Protein AF-A0A2V6F6Y4-F1 (afdb_monomer)

Solvent-accessible surface area (backbone atoms only — not comparable to full-atom values): 10602 Å² total; per-residue (Å²): 116,71,68,61,56,53,52,52,53,54,48,62,64,44,51,66,55,51,52,52,53,53,52,51,54,32,34,54,49,37,54,52,24,46,35,52,47,29,46,26,52,49,56,48,11,69,77,50,81,36,26,58,80,59,56,100,41,34,50,46,78,52,47,29,61,32,94,46,90,88,53,88,58,66,50,56,60,83,42,90,50,12,22,56,65,54,70,41,21,73,67,46,75,30,82,73,28,47,61,51,36,29,43,74,79,56,80,46,41,75,64,55,56,89,81,71,45,85,71,66,59,76,70,27,43,50,45,15,54,40,68,42,45,82,58,28,28,30,48,60,94,86,48,94,89,42,90,53,99,48,59,28,38,56,89,70,48,92,52,46,75,77,34,67,39,37,35,53,52,27,56,96,61,91,76,82,52,82,73,66,52,70,24,20,41,73,45,89

pLDDT: mean 80.07, std 14.6, range [37.0, 95.0]

Mean predicted aligned error: 8.84 Å

Structure (mmCIF, N/CA/C/O backbone):
data_AF-A0A2V6F6Y4-F1
#
_entry.id   AF-A0A2V6F6Y4-F1
#
loop_
_atom_site.group_PDB
_atom_site.id
_atom_site.type_symbol
_atom_site.label_atom_id
_atom_site.label_alt_id
_atom_site.label_comp_id
_atom_site.label_asym_id
_atom_site.label_entity_id
_atom_site.label_seq_id
_atom_site.pdbx_PDB_ins_code
_atom_site.Cartn_x
_atom_site.Cartn_y
_atom_site.Cartn_z
_atom_site.occupancy
_atom_site.B_iso_or_equiv
_atom_site.auth_seq_id
_atom_site.auth_comp_id
_atom_site.auth_asym_id
_atom_site.auth_atom_id
_atom_site.pdbx_PDB_model_num
ATOM 1 N N . MET A 1 1 ? -36.062 12.207 35.278 1.00 75.94 1 MET A N 1
ATOM 2 C CA . MET A 1 1 ? -34.637 12.296 35.673 1.00 75.94 1 MET A CA 1
ATOM 3 C C . MET A 1 1 ? -33.969 10.928 35.843 1.00 75.94 1 MET A C 1
ATOM 5 O O . MET A 1 1 ? -32.877 10.760 35.327 1.00 75.94 1 MET A O 1
ATOM 9 N N . VAL A 1 2 ? -34.616 9.924 36.457 1.00 90.31 2 VAL A N 1
ATOM 10 C CA . VAL A 1 2 ? -34.011 8.591 36.718 1.00 90.31 2 VAL A CA 1
ATOM 11 C C . VAL A 1 2 ? -33.563 7.835 35.454 1.00 90.31 2 VAL A C 1
ATOM 13 O O . VAL A 1 2 ? -32.482 7.259 35.432 1.00 90.31 2 VAL A O 1
ATOM 16 N N . VAL A 1 3 ? -34.346 7.877 34.374 1.00 93.38 3 VAL A N 1
ATOM 17 C CA . VAL A 1 3 ? -34.045 7.121 33.140 1.00 93.38 3 VAL A CA 1
ATOM 18 C C . VAL A 1 3 ? -32.735 7.570 32.480 1.00 93.38 3 VAL A C 1
ATOM 20 O O . VAL A 1 3 ? -31.940 6.740 32.051 1.00 93.38 3 VAL A O 1
ATOM 23 N N . ILE A 1 4 ? -32.472 8.878 32.453 1.00 93.12 4 ILE A N 1
ATOM 24 C CA . ILE A 1 4 ? -31.256 9.440 31.847 1.00 93.12 4 ILE A CA 1
ATOM 25 C C . ILE A 1 4 ? -30.013 8.987 32.629 1.00 93.12 4 ILE A C 1
ATOM 27 O O . ILE A 1 4 ? -28.997 8.655 32.022 1.00 93.12 4 ILE A O 1
ATOM 31 N N . ALA A 1 5 ? -30.111 8.895 33.960 1.00 92.19 5 ALA A N 1
ATOM 32 C CA . ALA A 1 5 ? -29.018 8.421 34.808 1.00 92.19 5 ALA A CA 1
ATOM 33 C C . ALA A 1 5 ? -28.657 6.953 34.525 1.00 92.19 5 ALA A C 1
ATOM 35 O O . ALA A 1 5 ? -27.480 6.615 34.436 1.00 92.19 5 ALA A O 1
ATOM 36 N N . ILE A 1 6 ? -29.654 6.088 34.315 1.00 94.12 6 ILE A N 1
ATOM 37 C CA . ILE A 1 6 ? -29.417 4.670 34.006 1.00 94.12 6 ILE A CA 1
ATOM 38 C C . ILE A 1 6 ? -28.786 4.513 32.615 1.00 94.12 6 ILE A C 1
ATOM 40 O O . ILE A 1 6 ? -27.822 3.763 32.466 1.00 94.12 6 ILE A O 1
ATOM 44 N N . ILE A 1 7 ? -29.265 5.258 31.609 1.00 92.81 7 ILE A N 1
ATOM 45 C CA . ILE A 1 7 ? -28.680 5.240 30.255 1.00 92.81 7 ILE A CA 1
ATOM 46 C C . ILE A 1 7 ? -27.213 5.689 30.292 1.00 92.81 7 ILE A C 1
ATOM 48 O O . ILE A 1 7 ? -26.373 5.054 29.659 1.00 92.81 7 ILE A O 1
ATOM 52 N N . ALA A 1 8 ? -26.883 6.732 31.061 1.00 90.94 8 ALA A N 1
ATOM 53 C CA . ALA A 1 8 ? -25.511 7.217 31.202 1.00 90.94 8 ALA A CA 1
ATOM 54 C C . ALA A 1 8 ? -24.566 6.173 31.827 1.00 90.94 8 ALA A C 1
ATOM 56 O O . ALA A 1 8 ? -23.441 6.016 31.355 1.00 90.94 8 ALA A O 1
ATOM 57 N N . ILE A 1 9 ? -25.020 5.422 32.837 1.00 90.81 9 ILE A N 1
ATOM 58 C CA . ILE A 1 9 ? -24.224 4.351 33.464 1.00 90.81 9 ILE A CA 1
ATOM 59 C C . ILE A 1 9 ? -23.975 3.212 32.469 1.00 90.81 9 ILE A C 1
ATOM 61 O O . ILE A 1 9 ? -22.837 2.775 32.300 1.00 90.81 9 ILE A O 1
ATOM 65 N N . LEU A 1 10 ? -25.020 2.760 31.770 1.00 91.06 10 LEU A N 1
ATOM 66 C CA . LEU A 1 10 ? -24.903 1.688 30.778 1.00 91.06 10 LEU A CA 1
ATOM 67 C C . LEU A 1 10 ? -24.004 2.101 29.604 1.00 91.06 10 LEU A C 1
ATOM 69 O O . LEU A 1 10 ? -23.130 1.337 29.198 1.00 91.06 10 LEU A O 1
ATOM 73 N N . ALA A 1 11 ? -24.162 3.327 29.099 1.00 88.12 11 ALA A N 1
ATOM 74 C CA . ALA A 1 11 ? -23.302 3.874 28.056 1.00 88.12 11 ALA A CA 1
ATOM 75 C C . ALA A 1 11 ? -21.841 3.984 28.525 1.00 88.12 11 ALA A C 1
ATOM 77 O O . ALA A 1 11 ? -20.937 3.602 27.785 1.00 88.12 11 ALA A O 1
ATOM 78 N N . GLY A 1 12 ? -21.602 4.429 29.763 1.00 87.69 12 GLY A N 1
ATOM 79 C CA . GLY A 1 12 ? -20.261 4.535 30.343 1.00 87.69 12 GLY A CA 1
ATOM 80 C C . GLY A 1 12 ? -19.505 3.203 30.403 1.00 87.69 12 GLY A C 1
ATOM 81 O O . GLY A 1 12 ? -18.294 3.186 30.205 1.00 87.69 12 GLY A O 1
ATOM 82 N N . LEU A 1 13 ? -20.210 2.084 30.600 1.00 87.69 13 LEU A N 1
ATOM 83 C CA . LEU A 1 13 ? -19.618 0.740 30.583 1.00 87.69 13 LEU A CA 1
ATOM 84 C C . LEU A 1 13 ? -19.405 0.196 29.158 1.00 87.69 13 LEU A C 1
ATOM 86 O O . LEU A 1 13 ? -18.469 -0.567 28.922 1.00 87.69 13 LEU A O 1
ATOM 90 N N . LEU A 1 14 ? -20.239 0.602 28.196 1.00 85.88 14 LEU A N 1
ATOM 91 C CA . LEU A 1 14 ? -20.178 0.133 26.807 1.00 85.88 14 LEU A CA 1
ATOM 92 C C . LEU A 1 14 ? -19.127 0.863 25.960 1.00 85.88 14 LEU A C 1
ATOM 94 O O . LEU A 1 14 ? -18.493 0.241 25.110 1.00 85.88 14 LEU A O 1
ATOM 98 N N . LEU A 1 15 ? -18.914 2.162 26.186 1.00 88.50 15 LEU A N 1
ATOM 99 C CA . LEU A 1 15 ? -17.951 2.977 25.435 1.00 88.50 15 LEU A CA 1
ATOM 100 C C . LEU A 1 15 ? -16.512 2.417 25.430 1.00 88.50 15 LEU A C 1
ATOM 102 O O . LEU A 1 15 ? -15.947 2.307 24.339 1.00 88.50 15 LEU A O 1
ATOM 106 N N . PRO A 1 16 ? -15.905 2.021 26.570 1.00 86.12 16 PRO A N 1
ATOM 107 C CA . PRO A 1 16 ? -14.551 1.465 26.563 1.00 86.12 16 PRO A CA 1
ATOM 108 C C . PRO A 1 16 ? -14.476 0.098 25.868 1.00 86.12 16 PRO A C 1
ATOM 110 O O . PRO A 1 16 ? -13.484 -0.195 25.202 1.00 86.12 16 PRO A O 1
ATOM 113 N N . ALA A 1 17 ? -15.522 -0.729 25.972 1.00 89.75 17 ALA A N 1
ATOM 114 C CA . ALA A 1 17 ? -15.583 -2.011 25.272 1.00 89.75 17 ALA A CA 1
ATOM 115 C C . ALA A 1 17 ? -15.708 -1.819 23.750 1.00 89.75 17 ALA A C 1
ATOM 117 O O . ALA A 1 17 ? -15.013 -2.479 22.978 1.00 89.75 17 ALA A O 1
ATOM 118 N N . LEU A 1 18 ? -16.539 -0.867 23.315 1.00 88.06 18 LEU A N 1
ATOM 119 C CA . LEU A 1 18 ? -16.730 -0.537 21.904 1.00 88.06 18 LEU A CA 1
ATOM 120 C C . LEU A 1 18 ? -15.475 0.088 21.278 1.00 88.06 18 LEU A C 1
ATOM 122 O O . LEU A 1 18 ? -15.161 -0.209 20.126 1.00 88.06 18 LEU A O 1
ATOM 126 N N . ALA A 1 19 ? -14.744 0.921 22.026 1.00 87.00 19 ALA A N 1
ATOM 127 C CA . ALA A 1 19 ? -13.473 1.486 21.577 1.00 87.00 19 ALA A CA 1
ATOM 128 C C . ALA A 1 19 ? -12.450 0.379 21.267 1.00 87.00 19 ALA A C 1
ATOM 130 O O . ALA A 1 19 ? -11.937 0.326 20.150 1.00 87.00 19 ALA A O 1
ATOM 131 N N . LYS A 1 20 ? -12.263 -0.569 22.197 1.00 86.12 20 LYS A N 1
ATOM 132 C CA . LYS A 1 20 ? -11.378 -1.730 22.002 1.00 86.12 20 LYS A CA 1
ATOM 133 C C . LYS A 1 20 ? -11.812 -2.609 20.828 1.00 86.12 20 LYS A C 1
ATOM 135 O O . LYS A 1 20 ? -10.987 -2.988 20.004 1.00 86.12 20 LYS A O 1
ATOM 140 N N . ALA A 1 21 ? -13.109 -2.900 20.711 1.00 89.06 21 ALA A N 1
ATOM 141 C CA . ALA A 1 21 ? -13.636 -3.693 19.600 1.00 89.06 21 ALA A CA 1
ATOM 142 C C . ALA A 1 21 ? -13.384 -3.018 18.238 1.00 89.06 21 ALA A C 1
ATOM 144 O O . ALA A 1 21 ? -13.056 -3.681 17.254 1.00 89.06 21 ALA A O 1
ATOM 145 N N . LYS A 1 22 ? -13.499 -1.686 18.176 1.00 86.56 22 LYS A N 1
ATOM 146 C CA . LYS A 1 22 ? -13.219 -0.907 16.966 1.00 86.56 22 LYS A CA 1
ATOM 147 C C . LYS A 1 22 ? -11.735 -0.926 16.594 1.00 86.56 22 LYS A C 1
ATOM 149 O O . LYS A 1 22 ? -11.427 -1.018 15.409 1.00 86.56 22 LYS A O 1
ATOM 154 N N . GLU A 1 23 ? -10.834 -0.836 17.567 1.00 85.94 23 GLU A N 1
ATOM 155 C CA . GLU A 1 23 ? -9.385 -0.948 17.342 1.00 85.94 23 GLU A CA 1
ATOM 156 C C . GLU A 1 23 ? -9.009 -2.335 16.815 1.00 85.94 23 GLU A C 1
ATOM 158 O O . GLU A 1 23 ? -8.365 -2.439 15.774 1.00 85.94 23 GLU A O 1
ATOM 163 N N . GLN A 1 24 ? -9.531 -3.398 17.430 1.00 85.31 24 GLN A N 1
ATOM 164 C CA . GLN A 1 24 ? -9.328 -4.766 16.944 1.00 85.31 24 GLN A CA 1
ATOM 165 C C . GLN A 1 24 ? -9.846 -4.958 15.513 1.00 85.31 24 GLN A C 1
ATOM 167 O O . GLN A 1 24 ? -9.163 -5.547 14.677 1.00 85.31 24 GLN A O 1
ATOM 172 N N . ALA A 1 25 ? -11.026 -4.418 15.190 1.00 87.75 25 ALA A N 1
ATOM 173 C CA . ALA A 1 25 ? -11.568 -4.485 13.834 1.00 87.75 25 ALA A CA 1
ATOM 174 C C . ALA A 1 25 ? -10.675 -3.770 12.803 1.00 87.75 25 ALA A C 1
ATOM 176 O O . ALA A 1 25 ? -10.535 -4.245 11.674 1.00 87.75 25 ALA A O 1
ATOM 177 N N . ARG A 1 26 ? -10.049 -2.646 13.179 1.00 88.50 26 ARG A N 1
ATOM 178 C CA . ARG A 1 26 ? -9.087 -1.933 12.323 1.00 88.50 26 ARG A CA 1
ATOM 179 C C . ARG A 1 26 ? -7.819 -2.748 12.094 1.00 88.50 26 ARG A C 1
ATOM 181 O O . ARG A 1 26 ? -7.414 -2.866 10.941 1.00 88.50 26 ARG A O 1
ATOM 188 N N . ALA A 1 27 ? -7.259 -3.348 13.144 1.00 84.44 27 ALA A N 1
ATOM 189 C CA . ALA A 1 27 ? -6.077 -4.204 13.047 1.00 84.44 27 ALA A CA 1
ATOM 190 C C . ALA A 1 27 ? -6.330 -5.412 12.127 1.00 84.44 27 ALA A C 1
ATOM 192 O O . ALA A 1 27 ? -5.583 -5.645 11.179 1.00 84.44 27 ALA A O 1
ATOM 193 N N . ILE A 1 28 ? -7.458 -6.110 12.317 1.00 88.38 28 ILE A N 1
ATOM 194 C CA . ILE A 1 28 ? -7.871 -7.232 11.456 1.00 88.38 28 ILE A CA 1
ATOM 195 C C . ILE A 1 28 ? -8.003 -6.783 9.996 1.00 88.38 28 ILE A C 1
ATOM 197 O O . ILE A 1 28 ? -7.576 -7.489 9.081 1.00 88.38 28 ILE A O 1
ATOM 201 N N . LYS A 1 29 ? -8.588 -5.604 9.759 1.00 90.25 29 LYS A N 1
ATOM 202 C CA . LYS A 1 29 ? -8.746 -5.066 8.406 1.00 90.25 29 LYS A CA 1
ATOM 203 C C . LYS A 1 29 ? -7.403 -4.677 7.778 1.00 90.25 29 LYS A C 1
ATOM 205 O O . LYS A 1 29 ? -7.230 -4.941 6.592 1.00 90.25 29 LYS A O 1
ATOM 210 N N . SER A 1 30 ? -6.472 -4.103 8.542 1.00 88.25 30 SER A N 1
ATOM 211 C CA . SER A 1 30 ? -5.117 -3.802 8.060 1.00 88.25 30 SER A CA 1
ATOM 212 C C . SER A 1 30 ? -4.372 -5.084 7.676 1.00 88.25 30 SER A C 1
ATOM 214 O O . SER A 1 30 ? -3.881 -5.196 6.557 1.00 88.25 30 SER A O 1
ATOM 216 N N . LEU A 1 31 ? -4.415 -6.117 8.524 1.00 87.69 31 LEU A N 1
ATOM 217 C CA . LEU A 1 31 ? -3.831 -7.425 8.211 1.00 87.69 31 LEU A CA 1
ATOM 218 C C . LEU A 1 31 ? -4.447 -8.047 6.946 1.00 87.69 31 LEU A C 1
ATOM 220 O O . LEU A 1 31 ? -3.737 -8.570 6.090 1.00 87.69 31 LEU A O 1
ATOM 224 N N . ALA A 1 32 ? -5.772 -7.976 6.795 1.00 91.06 32 ALA A N 1
ATOM 225 C CA . ALA A 1 32 ? -6.446 -8.467 5.595 1.00 91.06 32 ALA A CA 1
ATOM 226 C C . ALA A 1 32 ? -6.025 -7.694 4.333 1.00 91.06 32 ALA A C 1
ATOM 228 O O . ALA A 1 32 ? -5.862 -8.299 3.275 1.00 91.06 32 ALA A O 1
ATOM 229 N N . ASN A 1 33 ? -5.834 -6.377 4.443 1.00 92.00 33 ASN A N 1
ATOM 230 C CA . ASN A 1 33 ? -5.323 -5.556 3.353 1.00 92.00 33 ASN A CA 1
ATOM 231 C C . ASN A 1 33 ? -3.895 -5.974 2.975 1.00 92.00 33 ASN A C 1
ATOM 233 O O . ASN A 1 33 ? -3.635 -6.229 1.804 1.00 92.00 33 ASN A O 1
ATOM 237 N N . LEU A 1 34 ? -3.000 -6.132 3.952 1.00 90.00 34 LEU A N 1
ATOM 238 C CA . LEU A 1 34 ? -1.627 -6.575 3.709 1.00 90.00 34 LEU A CA 1
ATOM 239 C C . LEU A 1 34 ? -1.560 -7.947 3.023 1.00 90.00 34 LEU A C 1
ATOM 241 O O . LEU A 1 34 ? -0.787 -8.124 2.086 1.00 90.00 34 LEU A O 1
ATOM 245 N N . LYS A 1 35 ? -2.427 -8.889 3.410 1.00 90.69 35 LYS A N 1
ATOM 246 C CA . LYS A 1 35 ? -2.552 -10.193 2.736 1.00 90.69 35 LYS A CA 1
ATOM 247 C C . LYS A 1 35 ? -2.990 -10.064 1.279 1.00 90.69 35 LYS A C 1
ATOM 249 O O . LYS A 1 35 ? -2.451 -10.744 0.410 1.00 90.69 35 LYS A O 1
ATOM 254 N N . GLN A 1 36 ? -3.951 -9.182 0.996 1.00 92.56 36 GLN A N 1
ATOM 255 C CA . GLN A 1 36 ? -4.376 -8.897 -0.379 1.00 92.56 36 GLN A CA 1
ATOM 256 C C . GLN A 1 36 ? -3.249 -8.261 -1.197 1.00 92.56 36 GLN A C 1
ATOM 258 O O . GLN A 1 36 ? -3.081 -8.609 -2.363 1.00 92.56 36 GLN A O 1
ATOM 263 N N . LEU A 1 37 ? -2.456 -7.376 -0.587 1.00 93.25 37 LEU A N 1
ATOM 264 C CA . LEU A 1 37 ? -1.284 -6.795 -1.237 1.00 93.25 37 LEU A CA 1
ATOM 265 C C . LEU A 1 37 ? -0.215 -7.856 -1.519 1.00 93.25 37 LEU A C 1
ATOM 267 O O . LEU A 1 37 ? 0.250 -7.927 -2.648 1.00 93.25 37 LEU A O 1
ATOM 271 N N . GLY A 1 38 ? 0.128 -8.713 -0.553 1.00 90.38 38 GLY A N 1
ATOM 272 C CA . GLY A 1 38 ? 1.090 -9.807 -0.750 1.00 90.38 38 GLY A CA 1
ATOM 273 C C . GLY A 1 38 ? 0.692 -10.743 -1.897 1.00 90.38 38 GLY A C 1
ATOM 274 O O . GLY A 1 38 ? 1.512 -11.061 -2.762 1.00 90.38 38 GLY A O 1
ATOM 275 N N . LEU A 1 39 ? -0.598 -11.084 -1.983 1.00 93.25 39 LEU A N 1
ATOM 276 C CA . LEU A 1 39 ? -1.139 -11.845 -3.108 1.00 93.25 39 LEU A CA 1
ATOM 277 C C . LEU A 1 39 ? -0.990 -11.088 -4.437 1.00 93.25 39 LEU A C 1
ATOM 279 O O . LEU A 1 39 ? -0.509 -11.662 -5.408 1.00 93.25 39 LEU A O 1
ATOM 283 N N . ALA A 1 40 ? -1.353 -9.805 -4.483 1.00 94.19 40 ALA A N 1
ATOM 284 C CA . ALA A 1 40 ? -1.239 -8.995 -5.696 1.00 94.19 40 ALA A CA 1
ATOM 285 C C . ALA A 1 40 ? 0.214 -8.835 -6.171 1.00 94.19 40 ALA A C 1
ATOM 287 O O . ALA A 1 40 ? 0.470 -8.889 -7.372 1.00 94.19 40 ALA A O 1
ATOM 288 N N . LEU A 1 41 ? 1.165 -8.679 -5.244 1.00 92.00 41 LEU A N 1
ATOM 289 C CA . LEU A 1 41 ? 2.596 -8.651 -5.552 1.00 92.00 41 LEU A CA 1
ATOM 290 C C . LEU A 1 41 ? 3.067 -9.984 -6.148 1.00 92.00 41 LEU A C 1
ATOM 292 O O . LEU A 1 41 ? 3.806 -9.983 -7.127 1.00 92.00 41 LEU A O 1
ATOM 296 N N . THR A 1 42 ? 2.618 -11.106 -5.578 1.00 91.38 42 THR A N 1
ATOM 297 C CA . THR A 1 42 ? 2.953 -12.454 -6.064 1.00 91.38 42 THR A CA 1
ATOM 298 C C . THR A 1 42 ? 2.397 -12.687 -7.465 1.00 91.38 42 THR A C 1
ATOM 300 O O . THR A 1 42 ? 3.145 -13.057 -8.361 1.00 91.38 42 THR A O 1
ATOM 303 N N . MET A 1 43 ? 1.117 -12.373 -7.687 1.00 94.31 43 MET A N 1
ATOM 304 C CA . MET A 1 43 ? 0.485 -12.498 -9.004 1.00 94.31 43 MET A CA 1
ATOM 305 C C . MET A 1 43 ? 1.180 -11.628 -10.056 1.00 94.31 43 MET A C 1
ATOM 307 O O . MET A 1 43 ? 1.424 -12.081 -11.169 1.00 94.31 43 MET A O 1
ATOM 311 N N . TYR A 1 44 ? 1.535 -10.390 -9.698 1.00 94.06 44 TYR A N 1
ATOM 312 C CA . TYR A 1 44 ? 2.299 -9.515 -10.582 1.00 94.06 44 TYR A CA 1
ATOM 313 C C . TYR A 1 44 ? 3.653 -10.128 -10.941 1.00 94.06 44 TYR A C 1
ATOM 315 O O . TYR A 1 44 ? 4.049 -10.114 -12.104 1.00 94.06 44 TYR A O 1
ATOM 323 N N . ALA A 1 45 ? 4.380 -10.639 -9.948 1.00 91.50 45 ALA A N 1
ATOM 324 C CA . ALA A 1 45 ? 5.703 -11.196 -10.172 1.00 91.50 45 ALA A CA 1
ATOM 325 C C . ALA A 1 45 ? 5.654 -12.447 -11.053 1.00 91.50 45 ALA A C 1
ATOM 327 O O . ALA A 1 45 ? 6.472 -12.564 -11.966 1.00 91.50 45 ALA A O 1
ATOM 328 N N . ASP A 1 46 ? 4.671 -13.324 -10.844 1.00 93.38 46 ASP A N 1
ATOM 329 C CA . ASP A 1 46 ? 4.439 -14.497 -11.690 1.00 93.38 46 ASP A CA 1
ATOM 330 C C . ASP A 1 46 ? 4.260 -14.092 -13.166 1.00 93.38 46 ASP A C 1
ATOM 332 O O . ASP A 1 46 ? 4.881 -14.679 -14.056 1.00 93.38 46 ASP A O 1
ATOM 336 N N . ASP A 1 47 ? 3.507 -13.018 -13.425 1.00 94.88 47 ASP A N 1
ATOM 337 C CA . ASP A 1 47 ? 3.279 -12.482 -14.772 1.00 94.88 47 ASP A CA 1
ATOM 338 C C . ASP A 1 47 ? 4.491 -11.721 -15.347 1.00 94.88 47 ASP A C 1
ATOM 340 O O . ASP A 1 47 ? 4.560 -11.480 -16.556 1.00 94.88 47 ASP A O 1
ATOM 344 N N . GLN A 1 48 ? 5.449 -11.308 -14.512 1.00 91.88 48 GLN A N 1
ATOM 345 C CA . GLN A 1 48 ? 6.552 -10.408 -14.875 1.00 91.88 48 GLN A CA 1
ATOM 346 C C . GLN A 1 48 ? 7.936 -11.025 -14.655 1.00 91.88 48 GLN A C 1
ATOM 348 O O . GLN A 1 48 ? 8.892 -10.320 -14.355 1.00 91.88 48 GLN A O 1
ATOM 353 N N . ASN A 1 49 ? 8.090 -12.333 -14.878 1.00 89.62 49 ASN A N 1
ATOM 354 C CA . ASN A 1 49 ? 9.370 -13.051 -14.751 1.00 89.62 49 ASN A CA 1
ATOM 355 C C . ASN A 1 49 ? 9.995 -12.981 -13.344 1.00 89.62 49 ASN A C 1
ATOM 357 O O . ASN A 1 49 ? 11.221 -12.877 -13.210 1.00 89.62 49 ASN A O 1
ATOM 361 N N . ASP A 1 50 ? 9.157 -13.091 -12.315 1.00 89.06 50 ASP A N 1
ATOM 362 C CA . ASP A 1 50 ? 9.532 -13.140 -10.900 1.00 89.06 50 ASP A CA 1
ATOM 363 C C . ASP A 1 50 ? 10.155 -11.833 -10.371 1.00 89.06 50 ASP A C 1
ATOM 365 O O . ASP A 1 50 ? 10.944 -11.848 -9.428 1.00 89.06 50 ASP A O 1
ATOM 369 N N . VAL A 1 51 ? 9.829 -10.683 -10.978 1.00 87.75 51 VAL A N 1
ATOM 370 C CA . VAL A 1 51 ? 10.283 -9.362 -10.511 1.00 87.75 51 VAL A CA 1
ATOM 371 C C . VAL A 1 51 ? 9.122 -8.441 -10.155 1.00 87.75 51 VAL A C 1
ATOM 373 O O . VAL A 1 51 ? 8.055 -8.474 -10.765 1.00 87.75 51 VAL A O 1
ATOM 376 N N . LEU A 1 52 ? 9.353 -7.570 -9.175 1.00 89.31 52 LEU A N 1
ATOM 377 C CA . LEU A 1 52 ? 8.421 -6.505 -8.815 1.00 89.31 52 LEU A CA 1
ATOM 378 C C . LEU A 1 52 ? 8.471 -5.345 -9.814 1.00 89.31 52 LEU A C 1
ATOM 380 O O . LEU A 1 52 ? 9.459 -5.146 -10.534 1.00 89.31 52 LEU A O 1
ATOM 384 N N . TYR A 1 53 ? 7.403 -4.545 -9.828 1.00 89.56 53 TYR A N 1
ATOM 385 C CA . TYR A 1 53 ? 7.365 -3.322 -10.620 1.00 89.56 53 TYR A CA 1
ATOM 386 C C . TYR A 1 53 ? 8.457 -2.354 -10.157 1.00 89.56 53 TYR A C 1
ATOM 388 O O . TYR A 1 53 ? 8.572 -2.050 -8.970 1.00 89.56 53 TYR A O 1
ATOM 396 N N . HIS A 1 54 ? 9.239 -1.847 -11.106 1.00 85.75 54 HIS A N 1
ATOM 397 C CA . HIS A 1 54 ? 10.346 -0.935 -10.852 1.00 85.75 54 HIS A CA 1
ATOM 398 C C . HIS A 1 54 ? 10.515 0.037 -12.021 1.00 85.75 54 HIS A C 1
ATOM 400 O O . HIS A 1 54 ? 10.186 -0.266 -13.167 1.00 85.75 54 HIS A O 1
ATOM 406 N N . VAL A 1 55 ? 11.091 1.199 -11.729 1.00 81.06 55 VAL A N 1
ATOM 407 C CA . VAL A 1 55 ? 11.478 2.220 -12.703 1.00 81.06 55 VAL A CA 1
ATOM 408 C C . VAL A 1 55 ? 12.958 2.506 -12.490 1.00 81.06 55 VAL A C 1
ATOM 410 O O . VAL A 1 55 ? 13.375 2.870 -11.394 1.00 81.06 55 VAL A O 1
ATOM 413 N N . GLY A 1 56 ? 13.785 2.279 -13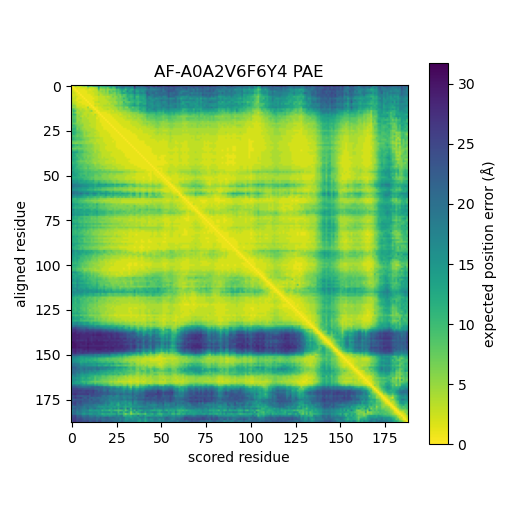.512 1.00 75.06 56 GLY A N 1
ATOM 414 C CA . GLY A 1 56 ? 15.234 2.503 -13.405 1.00 75.06 56 GLY A CA 1
ATOM 415 C C . GLY A 1 56 ? 15.941 1.640 -12.348 1.00 75.06 56 GLY A C 1
ATOM 416 O O . GLY A 1 56 ? 17.023 1.998 -11.900 1.00 75.06 56 GLY A O 1
ATOM 417 N N . GLY A 1 57 ? 15.337 0.514 -11.951 1.00 73.00 57 GLY A N 1
ATOM 418 C CA . GLY A 1 57 ? 15.884 -0.413 -10.955 1.00 73.00 57 GLY A CA 1
ATOM 419 C C . GLY A 1 57 ? 15.446 -0.156 -9.511 1.00 73.00 57 GLY A C 1
ATOM 420 O O . GLY A 1 57 ? 15.933 -0.857 -8.631 1.00 73.00 57 GLY A O 1
ATOM 421 N N . SER A 1 58 ? 14.536 0.791 -9.263 1.00 75.31 58 SER A N 1
ATOM 422 C CA . SER A 1 58 ? 13.962 1.081 -7.938 1.00 75.31 58 SER A CA 1
ATOM 423 C C . SER A 1 58 ? 12.437 1.119 -7.985 1.00 75.31 58 SER A C 1
ATOM 425 O O . SER A 1 58 ? 11.844 1.410 -9.026 1.00 75.31 58 SER A O 1
ATOM 427 N N . ILE A 1 59 ? 11.788 0.840 -6.860 1.00 80.75 59 ILE A N 1
ATOM 428 C CA . ILE A 1 59 ? 10.334 0.926 -6.734 1.00 80.75 59 ILE A CA 1
ATOM 429 C C . ILE A 1 59 ? 9.930 2.407 -6.533 1.00 80.75 59 ILE A C 1
ATOM 431 O O . ILE A 1 59 ? 10.488 3.077 -5.661 1.00 80.75 59 ILE A O 1
ATOM 435 N N . PRO A 1 60 ? 8.973 2.966 -7.307 1.00 80.12 60 PRO A N 1
ATOM 436 C CA . PRO A 1 60 ? 8.545 4.361 -7.146 1.00 80.12 60 PRO A CA 1
ATOM 437 C C . PRO A 1 60 ? 7.907 4.628 -5.779 1.00 80.12 60 PRO A C 1
ATOM 439 O O . PRO A 1 60 ? 6.976 3.929 -5.397 1.00 80.12 60 PRO A O 1
ATOM 442 N N . ASN A 1 61 ? 8.333 5.670 -5.060 1.00 76.44 61 ASN A N 1
ATOM 443 C CA . ASN A 1 61 ? 7.868 5.910 -3.688 1.00 76.44 61 ASN A CA 1
ATOM 444 C C . ASN A 1 61 ? 7.347 7.335 -3.434 1.00 76.44 61 ASN A C 1
ATOM 446 O O . ASN A 1 61 ? 7.508 7.834 -2.338 1.00 76.44 61 ASN A O 1
ATOM 450 N N . ASN A 1 62 ? 6.727 8.015 -4.404 1.00 80.19 62 ASN A N 1
ATOM 451 C CA . ASN A 1 62 ? 6.362 9.442 -4.266 1.00 80.19 62 ASN A CA 1
ATOM 452 C C . ASN A 1 62 ? 4.897 9.693 -3.839 1.00 80.19 62 ASN A C 1
ATOM 454 O O . ASN A 1 62 ? 4.386 10.810 -3.918 1.00 80.19 62 ASN A O 1
ATOM 458 N N . GLY A 1 63 ? 4.194 8.648 -3.392 1.00 85.69 63 GLY A N 1
ATOM 459 C CA . GLY A 1 63 ? 2.942 8.777 -2.637 1.00 85.69 63 GLY A CA 1
ATOM 460 C C . GLY A 1 63 ? 1.679 9.184 -3.410 1.00 85.69 63 GLY A C 1
ATOM 461 O O . GLY A 1 63 ? 0.594 9.077 -2.838 1.00 85.69 63 GLY A O 1
ATOM 462 N N . GLN A 1 64 ? 1.741 9.611 -4.678 1.00 90.81 64 GLN A N 1
ATOM 463 C CA . GLN A 1 64 ? 0.551 10.108 -5.385 1.00 90.81 64 GLN A CA 1
ATOM 464 C C . GLN A 1 64 ? -0.146 9.044 -6.230 1.00 90.81 64 GLN A C 1
ATOM 466 O O . GLN A 1 64 ? 0.460 8.399 -7.079 1.00 90.81 64 GLN A O 1
ATOM 471 N N . TRP A 1 65 ? -1.467 8.949 -6.081 1.00 91.62 65 TRP A N 1
ATOM 472 C CA . TRP A 1 65 ? -2.331 8.184 -6.991 1.00 91.62 65 TRP A CA 1
ATOM 473 C C . TRP A 1 65 ? -2.826 9.008 -8.178 1.00 91.62 65 TRP A C 1
ATOM 475 O O . TRP A 1 65 ? -3.155 8.457 -9.220 1.00 91.62 65 TRP A O 1
ATOM 485 N N . THR A 1 66 ? -2.934 10.321 -8.004 1.00 92.88 66 THR A N 1
ATOM 486 C CA . THR A 1 66 ? -3.473 11.295 -8.965 1.00 92.88 66 THR A CA 1
ATOM 487 C C . THR A 1 66 ? -2.627 12.562 -8.864 1.00 92.88 66 THR A C 1
ATOM 489 O O . THR A 1 66 ? -2.085 12.810 -7.794 1.00 92.88 66 THR A O 1
ATOM 492 N N . SER A 1 67 ? -2.543 13.403 -9.895 1.00 90.62 67 SER A N 1
ATOM 493 C CA . SER A 1 67 ? -1.629 14.565 -9.875 1.00 90.62 67 SER A CA 1
ATOM 494 C C . SER A 1 67 ? -1.953 15.621 -8.811 1.00 90.62 67 SER A C 1
ATOM 496 O O . SER A 1 67 ? -1.087 16.407 -8.440 1.00 90.62 67 SER A O 1
ATOM 498 N N . ASN A 1 68 ? -3.206 15.694 -8.352 1.00 90.00 68 ASN A N 1
ATOM 499 C CA . ASN A 1 68 ? -3.636 16.556 -7.251 1.00 90.00 68 ASN A CA 1
ATOM 500 C C . ASN A 1 68 ? -5.017 16.119 -6.704 1.00 90.00 68 ASN A C 1
ATOM 502 O O . ASN A 1 68 ? -5.717 15.342 -7.362 1.00 90.00 68 ASN A O 1
ATOM 506 N N . PRO A 1 69 ? -5.478 16.663 -5.557 1.00 89.38 69 PRO A N 1
ATOM 507 C CA . PRO A 1 69 ? -6.740 16.257 -4.924 1.00 89.38 69 PRO A CA 1
ATOM 508 C C . PRO A 1 69 ? -8.015 16.532 -5.733 1.00 89.38 69 PRO A C 1
ATOM 510 O O . PRO A 1 69 ? -9.079 16.043 -5.369 1.00 89.38 69 PRO A O 1
ATOM 513 N N . ARG A 1 70 ? -7.944 17.342 -6.797 1.00 90.25 70 ARG A N 1
ATOM 514 C CA . ARG A 1 70 ? -9.102 17.702 -7.634 1.00 90.25 70 ARG A CA 1
ATOM 515 C C . ARG A 1 70 ? -9.248 16.808 -8.865 1.00 90.25 70 ARG A C 1
ATOM 517 O O . ARG A 1 70 ? -10.233 16.931 -9.585 1.00 90.25 70 ARG A O 1
ATOM 524 N N . THR A 1 71 ? -8.280 15.931 -9.123 1.00 89.50 71 THR A N 1
ATOM 525 C CA . THR A 1 71 ? -8.277 15.052 -10.299 1.00 89.50 71 THR A CA 1
ATOM 526 C C . THR A 1 71 ? -8.715 13.640 -9.949 1.00 89.50 71 THR A C 1
ATOM 528 O O . THR A 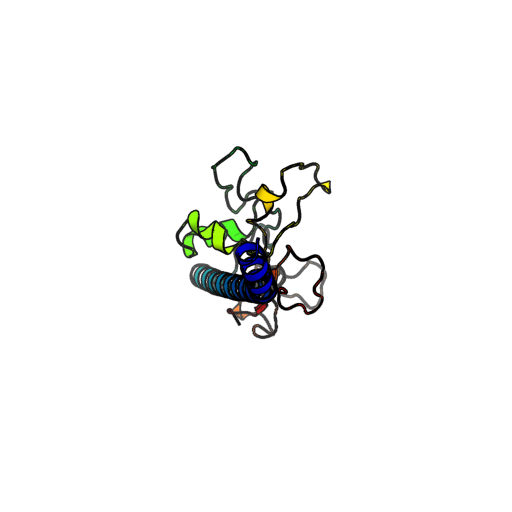1 71 ? -8.372 13.117 -8.894 1.00 89.50 71 THR A O 1
ATOM 531 N N . THR A 1 72 ? -9.445 13.005 -10.863 1.00 85.88 72 THR A N 1
ATOM 532 C CA . THR A 1 72 ? -9.830 11.587 -10.773 1.00 85.88 72 THR A CA 1
ATOM 533 C C . THR A 1 72 ? -8.953 10.681 -11.634 1.00 85.88 72 THR A C 1
ATOM 535 O O . THR A 1 72 ? -9.058 9.461 -11.539 1.00 85.88 72 THR A O 1
ATOM 538 N N . PHE A 1 73 ? -8.090 11.263 -12.471 1.00 88.69 73 PHE A N 1
ATOM 539 C CA . PHE A 1 73 ? -7.188 10.523 -13.342 1.00 88.69 73 PHE A CA 1
ATOM 540 C C . PHE A 1 73 ? -6.035 9.921 -12.538 1.00 88.69 73 PHE A C 1
ATOM 542 O O . PHE A 1 73 ? -5.256 10.652 -11.918 1.00 88.69 73 PHE A O 1
ATOM 549 N N . THR A 1 74 ? -5.936 8.593 -12.561 1.00 92.31 74 THR A N 1
ATOM 550 C CA . THR A 1 74 ? -4.827 7.862 -11.949 1.00 92.31 74 THR A CA 1
ATOM 551 C C . THR A 1 74 ? -3.546 8.108 -12.731 1.00 92.31 74 THR A C 1
ATOM 553 O O . THR A 1 74 ? -3.534 7.980 -13.953 1.00 92.31 74 THR A O 1
ATOM 556 N N . LEU A 1 75 ? -2.474 8.472 -12.028 1.00 93.12 75 LEU A N 1
ATOM 557 C CA . LEU A 1 75 ? -1.152 8.617 -12.633 1.00 93.12 75 LEU A CA 1
ATOM 558 C C . LEU A 1 75 ? -0.699 7.283 -13.238 1.00 93.12 75 LEU A C 1
ATOM 560 O O . LEU A 1 75 ? -1.040 6.232 -12.695 1.00 93.12 75 LEU A O 1
ATOM 564 N N . PRO A 1 76 ? 0.077 7.294 -14.330 1.00 92.38 76 PRO A N 1
ATOM 565 C CA . PRO A 1 76 ? 0.675 6.065 -14.817 1.00 92.38 76 PRO A CA 1
ATOM 566 C C . PRO A 1 76 ? 1.751 5.571 -13.821 1.00 92.38 76 PRO A C 1
ATOM 568 O O . PRO A 1 76 ? 2.348 6.392 -13.115 1.00 92.38 76 PRO A O 1
ATOM 571 N N . PRO A 1 77 ? 1.997 4.249 -13.723 1.00 91.06 77 PRO A N 1
ATOM 572 C CA . PRO A 1 77 ? 2.926 3.682 -12.738 1.00 91.06 77 PRO A CA 1
ATOM 573 C C . PRO A 1 77 ? 4.381 4.169 -12.857 1.00 91.06 77 PRO A C 1
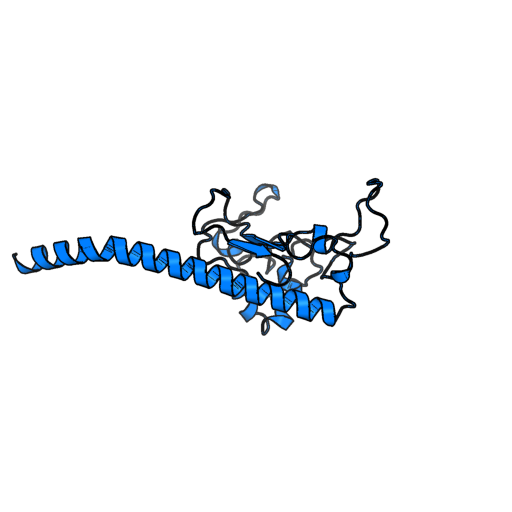ATOM 575 O O . PRO A 1 77 ? 5.142 4.089 -11.898 1.00 91.06 77 PRO A O 1
ATOM 578 N N . ASP A 1 78 ? 4.794 4.643 -14.031 1.00 89.69 78 ASP A N 1
ATOM 579 C CA . ASP A 1 78 ? 6.130 5.167 -14.337 1.00 89.69 78 ASP A CA 1
ATOM 580 C C . ASP A 1 78 ? 6.276 6.673 -14.060 1.00 89.69 78 ASP A C 1
ATOM 582 O O . ASP A 1 78 ? 7.363 7.235 -14.204 1.00 89.69 78 ASP A O 1
ATOM 586 N N . HIS A 1 79 ? 5.200 7.344 -13.641 1.00 90.38 79 HIS A N 1
ATOM 587 C CA . HIS A 1 79 ? 5.238 8.767 -13.341 1.00 90.38 79 HIS A CA 1
ATOM 588 C C . HIS A 1 79 ? 6.175 9.061 -12.163 1.00 90.38 79 HIS A C 1
ATOM 590 O O . HIS A 1 79 ? 6.137 8.386 -11.137 1.00 90.38 79 HIS A O 1
ATOM 596 N N . ALA A 1 80 ? 6.942 10.151 -12.253 1.00 84.94 80 ALA A N 1
ATOM 597 C CA . ALA A 1 80 ? 7.917 10.529 -11.226 1.00 84.94 80 ALA A CA 1
ATOM 598 C C . ALA A 1 80 ? 7.306 10.702 -9.825 1.00 84.94 80 ALA A C 1
ATOM 600 O O . ALA A 1 80 ? 7.985 10.483 -8.834 1.00 84.94 80 ALA A O 1
ATOM 601 N N . LEU A 1 81 ? 6.026 11.076 -9.741 1.00 87.00 81 LEU A N 1
ATOM 602 C CA . LEU A 1 81 ? 5.294 11.250 -8.479 1.00 87.00 81 LEU A CA 1
ATOM 603 C C . LEU A 1 81 ? 4.407 10.051 -8.093 1.00 87.00 81 LEU A C 1
ATOM 605 O O . LEU A 1 81 ? 3.709 10.112 -7.084 1.00 87.00 81 LEU A O 1
ATOM 609 N N . ALA A 1 82 ? 4.402 8.979 -8.888 1.00 89.69 82 ALA A N 1
ATOM 610 C CA . ALA A 1 82 ? 3.534 7.835 -8.646 1.00 89.69 82 ALA A CA 1
ATOM 611 C C . ALA A 1 82 ? 3.854 7.136 -7.320 1.00 89.69 82 ALA A C 1
ATOM 613 O O . ALA A 1 82 ? 5.006 6.992 -6.901 1.00 89.69 82 ALA A O 1
ATOM 614 N N . TYR A 1 83 ? 2.793 6.660 -6.685 1.00 91.38 83 TYR A N 1
ATOM 615 C CA . TYR A 1 83 ? 2.869 5.676 -5.623 1.00 91.38 83 TYR A CA 1
ATOM 616 C C . TYR A 1 83 ? 3.086 4.268 -6.198 1.00 91.38 83 TYR A C 1
ATOM 618 O O . TYR A 1 83 ? 2.471 3.908 -7.205 1.00 91.38 83 TYR A O 1
ATOM 626 N N . TRP A 1 84 ? 3.902 3.444 -5.530 1.00 90.06 84 TRP A N 1
ATOM 627 C CA . TRP A 1 84 ? 4.220 2.074 -5.959 1.00 90.06 84 TRP A CA 1
ATOM 628 C C . TRP A 1 84 ? 2.979 1.211 -6.213 1.00 90.06 84 TRP A C 1
ATOM 630 O O . TRP A 1 84 ? 2.964 0.382 -7.122 1.00 90.06 84 TRP A O 1
ATOM 640 N N . GLY A 1 85 ? 1.915 1.429 -5.433 1.00 91.62 8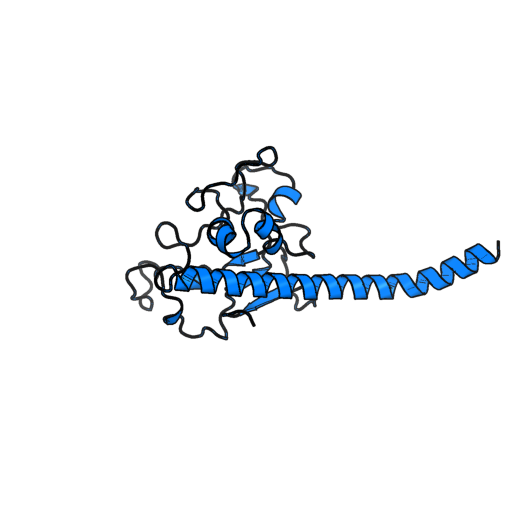5 GLY A N 1
ATOM 641 C CA . GLY A 1 85 ? 0.680 0.655 -5.497 1.00 91.62 85 GLY A CA 1
ATOM 642 C C . GLY A 1 85 ? -0.066 0.744 -6.829 1.00 91.62 85 GLY A C 1
ATOM 643 O O . GLY A 1 85 ? -0.864 -0.142 -7.134 1.00 91.62 85 GLY A O 1
ATOM 644 N N . ILE A 1 86 ? 0.198 1.771 -7.649 1.00 93.50 86 ILE A N 1
ATOM 645 C CA . ILE A 1 86 ? -0.489 1.970 -8.935 1.00 93.50 86 ILE A CA 1
ATOM 646 C C . ILE A 1 86 ? -0.273 0.775 -9.872 1.00 93.50 86 ILE A C 1
ATOM 648 O O . ILE A 1 86 ? -1.221 0.336 -10.524 1.00 93.50 86 ILE A O 1
ATOM 652 N N . ALA A 1 87 ? 0.936 0.208 -9.903 1.00 92.75 87 ALA A N 1
ATOM 653 C CA . ALA A 1 87 ? 1.267 -0.922 -10.773 1.00 92.75 87 ALA A CA 1
ATOM 654 C C . ALA A 1 87 ? 0.450 -2.190 -10.467 1.00 92.75 87 ALA A C 1
ATOM 656 O O . ALA A 1 87 ? 0.212 -3.009 -11.352 1.00 92.75 87 ALA A O 1
ATOM 657 N N . TYR A 1 88 ? -0.016 -2.331 -9.224 1.00 94.12 88 TYR A N 1
ATOM 658 C CA . TYR A 1 88 ? -0.679 -3.536 -8.724 1.00 94.12 88 TYR A CA 1
ATOM 659 C C . TYR A 1 88 ? -2.211 -3.428 -8.725 1.00 94.12 88 TYR A C 1
ATOM 661 O O . TYR A 1 88 ? -2.902 -4.414 -8.476 1.00 94.12 88 TYR A O 1
ATOM 669 N N . ILE A 1 89 ? -2.762 -2.256 -9.068 1.00 92.94 89 ILE A N 1
ATOM 670 C CA . ILE A 1 89 ? -4.207 -2.021 -9.220 1.00 92.94 89 ILE A CA 1
ATOM 671 C C . ILE A 1 89 ? -4.904 -3.096 -10.085 1.00 92.94 89 ILE A C 1
ATOM 673 O O . ILE A 1 89 ? -5.983 -3.549 -9.685 1.00 92.94 89 ILE A O 1
ATOM 677 N N . PRO A 1 90 ? -4.360 -3.535 -11.244 1.00 93.88 90 PRO A N 1
ATOM 678 C CA . PRO A 1 90 ? -5.024 -4.542 -12.078 1.00 93.88 90 PRO A CA 1
ATOM 679 C C . PRO A 1 90 ? -5.260 -5.876 -11.354 1.00 93.88 90 PRO A C 1
ATOM 681 O O . PRO A 1 90 ? -6.297 -6.503 -11.553 1.00 93.88 90 PRO A O 1
ATOM 684 N N . TYR A 1 91 ? -4.356 -6.253 -10.447 1.00 95.00 91 TYR A N 1
ATOM 685 C CA . TYR A 1 91 ? -4.420 -7.482 -9.647 1.00 95.00 91 TYR A CA 1
ATOM 686 C C . TYR A 1 91 ? -5.347 -7.357 -8.427 1.00 95.00 91 TYR A C 1
ATOM 688 O O . TYR A 1 91 ? -5.658 -8.345 -7.771 1.00 95.00 91 TYR A O 1
ATOM 696 N N . LEU A 1 92 ? -5.833 -6.145 -8.141 1.00 94.06 92 LEU A N 1
ATOM 697 C CA . LEU A 1 92 ? -6.727 -5.821 -7.024 1.00 94.06 92 LEU A CA 1
ATOM 698 C C . LEU A 1 92 ? -8.134 -5.410 -7.495 1.00 94.06 92 LEU A C 1
ATOM 700 O O . LEU A 1 92 ? -8.877 -4.755 -6.763 1.00 94.06 92 LEU A O 1
ATOM 704 N N . GLY A 1 93 ? -8.512 -5.779 -8.724 1.00 89.38 93 GLY A N 1
ATOM 705 C CA . GLY A 1 93 ? -9.842 -5.497 -9.273 1.00 89.38 93 GLY A CA 1
ATOM 706 C C . GLY A 1 93 ? -10.004 -4.084 -9.844 1.00 89.38 93 GLY A C 1
ATOM 707 O O . GLY A 1 93 ? -11.113 -3.547 -9.869 1.00 89.38 93 GLY A O 1
ATOM 708 N N . GLY A 1 94 ? -8.916 -3.461 -10.306 1.00 89.94 94 GLY A N 1
ATOM 709 C CA . GLY A 1 94 ? -8.950 -2.130 -10.912 1.00 89.94 94 GLY A CA 1
ATOM 710 C C . GLY A 1 94 ? -8.913 -1.008 -9.873 1.00 89.94 94 GLY A C 1
ATOM 711 O O . GLY A 1 94 ? -8.565 -1.224 -8.717 1.00 89.94 94 GLY A O 1
ATOM 712 N N . ILE A 1 95 ? -9.257 0.223 -10.273 1.00 84.44 95 ILE A N 1
ATOM 713 C CA . ILE A 1 95 ? -9.045 1.445 -9.463 1.00 84.44 95 ILE A CA 1
ATOM 714 C C . ILE A 1 95 ? -9.674 1.397 -8.056 1.00 84.44 95 ILE A C 1
ATOM 716 O O . ILE A 1 95 ? -9.185 2.050 -7.132 1.00 84.44 95 ILE A O 1
ATOM 720 N N . GLY A 1 96 ? -10.726 0.592 -7.863 1.00 87.00 96 GLY A N 1
ATOM 721 C CA 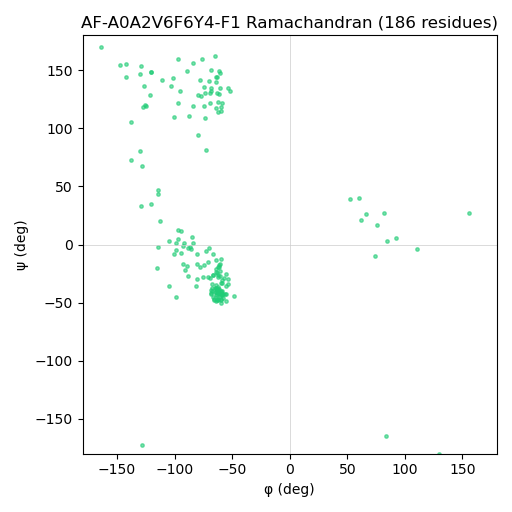. GLY A 1 96 ? -11.327 0.335 -6.550 1.00 87.00 96 GLY A CA 1
ATOM 722 C C . GLY A 1 96 ? -10.369 -0.340 -5.559 1.00 87.00 96 GLY A C 1
ATOM 723 O O . GLY A 1 96 ? -10.447 -0.074 -4.359 1.00 87.00 96 GLY A O 1
ATOM 724 N N . GLY A 1 97 ? -9.405 -1.117 -6.062 1.00 89.00 97 GLY A N 1
ATOM 725 C CA . GLY A 1 97 ? -8.344 -1.772 -5.298 1.00 89.00 97 GLY A CA 1
ATOM 726 C C . GLY A 1 97 ? -7.427 -0.807 -4.546 1.00 89.00 97 GLY A C 1
ATOM 727 O O . GLY A 1 97 ? -6.795 -1.201 -3.571 1.00 89.00 97 GLY A O 1
ATOM 728 N N . ARG A 1 98 ? -7.428 0.492 -4.888 1.00 91.31 98 ARG A N 1
ATOM 729 C CA . ARG A 1 98 ? -6.716 1.532 -4.123 1.00 91.31 98 ARG A CA 1
ATOM 730 C C . ARG A 1 98 ? -7.093 1.541 -2.635 1.00 91.31 98 ARG A C 1
ATOM 732 O O . ARG A 1 98 ? -6.279 1.904 -1.795 1.00 91.31 98 ARG A O 1
ATOM 739 N N . GLN A 1 99 ? -8.315 1.140 -2.283 1.00 91.75 99 GLN A N 1
ATOM 740 C CA . GLN A 1 99 ? -8.752 1.087 -0.883 1.00 91.75 99 GLN A CA 1
ATOM 741 C C . GLN A 1 99 ? -7.949 0.092 -0.034 1.00 91.75 99 GLN A C 1
ATOM 743 O O . GLN A 1 99 ? -7.866 0.265 1.179 1.00 91.75 99 GLN A O 1
ATOM 748 N N . VAL A 1 100 ? -7.351 -0.923 -0.662 1.00 93.19 100 VAL A N 1
ATOM 749 C CA . VAL A 1 100 ? -6.497 -1.909 0.008 1.00 93.19 100 VAL A CA 1
ATOM 750 C C . VAL A 1 100 ? -5.211 -1.255 0.519 1.00 93.19 100 VAL A C 1
ATOM 752 O O . VAL A 1 100 ? -4.682 -1.673 1.537 1.00 93.19 100 VAL A O 1
ATOM 755 N N . PHE A 1 101 ? -4.756 -0.164 -0.100 1.00 91.88 101 PHE A N 1
ATOM 756 C CA . PHE A 1 101 ? -3.533 0.543 0.292 1.00 91.88 101 PHE A CA 1
ATOM 757 C C . PHE A 1 101 ? -3.721 1.557 1.432 1.00 91.88 101 PHE A C 1
ATOM 759 O O . PHE A 1 101 ? -2.780 2.240 1.839 1.00 91.88 101 PHE A O 1
ATOM 766 N N . ARG A 1 102 ? -4.947 1.670 1.950 1.00 90.25 102 ARG A N 1
ATOM 767 C CA . ARG A 1 102 ? -5.270 2.527 3.088 1.00 90.25 102 ARG A CA 1
ATOM 768 C C . ARG A 1 102 ? -5.287 1.708 4.369 1.00 90.25 102 ARG A C 1
ATOM 770 O O . ARG A 1 102 ? -6.125 0.813 4.515 1.00 90.25 102 ARG A O 1
ATOM 777 N N . CYS A 1 103 ? -4.461 2.094 5.335 1.00 88.62 103 CYS A N 1
ATOM 778 C CA . CYS A 1 103 ? -4.591 1.573 6.686 1.00 88.62 103 CYS A CA 1
ATOM 779 C C . CYS A 1 103 ? -5.818 2.216 7.371 1.00 88.62 103 CYS A C 1
ATOM 781 O 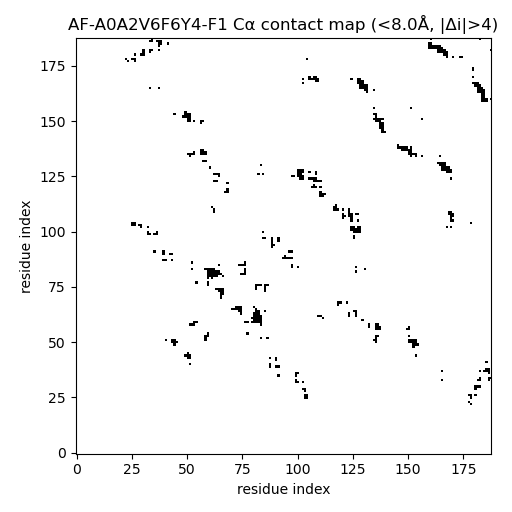O . CYS A 1 103 ? -5.974 3.442 7.354 1.00 88.62 103 CYS A O 1
ATOM 783 N N . PRO A 1 104 ? -6.721 1.432 7.992 1.00 87.81 104 PRO A N 1
ATOM 784 C CA . PRO A 1 104 ? -7.873 1.961 8.730 1.00 87.81 104 PRO A CA 1
ATOM 785 C C . PRO A 1 104 ? -7.515 2.806 9.963 1.00 87.81 104 PRO A C 1
ATOM 787 O O . PRO A 1 104 ? -8.364 3.566 10.445 1.00 87.81 104 PRO A O 1
ATOM 790 N N . SER A 1 105 ? -6.302 2.634 10.493 1.00 84.31 105 SER A N 1
ATOM 791 C CA . SER A 1 105 ? -5.770 3.375 11.642 1.00 84.31 105 SER A CA 1
ATOM 792 C C . SER A 1 105 ? -4.979 4.622 11.233 1.00 84.31 105 SER A C 1
ATOM 794 O O . SER A 1 105 ? -4.832 5.525 12.058 1.00 84.31 105 SER A O 1
ATOM 796 N N . ALA A 1 106 ? -4.562 4.731 9.965 1.00 83.31 106 ALA A N 1
ATOM 797 C CA . ALA A 1 106 ? -3.803 5.872 9.462 1.00 83.31 106 ALA A CA 1
ATOM 798 C C . ALA A 1 106 ? -4.565 7.195 9.637 1.00 83.31 106 ALA A C 1
ATOM 800 O O . ALA A 1 106 ? -5.673 7.381 9.119 1.00 83.31 106 ALA A O 1
ATOM 801 N N . LYS A 1 107 ? -3.940 8.132 10.358 1.00 80.56 107 LYS A N 1
ATOM 802 C CA . LYS A 1 107 ? -4.421 9.516 10.532 1.00 80.56 107 LYS A CA 1
ATOM 803 C C . LYS A 1 107 ? -3.623 10.508 9.696 1.00 80.56 107 LYS A C 1
ATOM 805 O O . LYS A 1 107 ? -4.190 11.465 9.182 1.00 80.56 107 LYS A O 1
ATOM 810 N N . THR A 1 108 ? -2.329 10.255 9.568 1.00 76.75 108 THR A N 1
ATOM 811 C CA . THR A 1 108 ? -1.351 11.041 8.816 1.00 76.75 108 THR A CA 1
ATOM 812 C C . THR A 1 108 ? -0.392 10.062 8.162 1.00 76.75 108 THR A C 1
ATOM 814 O O . THR A 1 108 ? -0.087 9.034 8.754 1.00 76.75 108 THR A O 1
ATOM 817 N N . VAL A 1 109 ? 0.069 10.364 6.960 1.00 79.50 109 VAL A N 1
ATOM 818 C CA . VAL A 1 109 ? 1.136 9.623 6.270 1.00 79.50 109 VAL A CA 1
ATOM 819 C C . VAL A 1 109 ? 2.187 10.636 5.826 1.00 79.50 109 VAL A C 1
ATOM 821 O O . VAL A 1 109 ? 2.079 11.807 6.185 1.00 79.50 109 VAL A O 1
ATOM 824 N N . ASP A 1 110 ? 3.179 10.226 5.042 1.00 77.81 110 ASP A N 1
ATOM 825 C CA . ASP A 1 110 ? 4.069 11.189 4.403 1.00 77.81 110 ASP A CA 1
ATOM 826 C C . ASP A 1 110 ? 3.289 12.107 3.440 1.00 77.81 110 ASP A C 1
ATOM 828 O O . ASP A 1 110 ? 2.591 11.650 2.531 1.00 77.81 110 ASP A O 1
ATOM 832 N N . GLU A 1 111 ? 3.375 13.415 3.678 1.00 81.94 111 GLU A N 1
ATOM 833 C CA . GLU A 1 111 ? 2.640 14.450 2.944 1.00 81.94 111 GLU A CA 1
ATOM 834 C C . GLU A 1 111 ? 3.535 15.222 1.963 1.00 81.94 111 GLU A C 1
ATOM 836 O O . GLU A 1 111 ? 3.052 16.168 1.332 1.00 81.94 111 GLU A O 1
ATOM 841 N N . TRP A 1 112 ? 4.817 14.843 1.844 1.00 78.44 112 TRP A N 1
ATOM 842 C CA . TRP A 1 112 ? 5.780 15.410 0.891 1.00 78.44 112 TRP A CA 1
ATOM 843 C C . TRP A 1 112 ? 5.860 16.944 0.956 1.00 78.44 112 TRP A C 1
ATOM 845 O O . TRP A 1 112 ? 5.920 17.659 -0.051 1.00 78.44 112 TRP A O 1
ATOM 855 N N . ARG A 1 113 ? 5.789 17.500 2.172 1.00 78.88 113 ARG A N 1
ATOM 856 C CA . ARG A 1 113 ? 5.731 18.960 2.381 1.00 78.88 113 ARG A CA 1
ATOM 857 C C . ARG A 1 113 ? 7.049 19.640 2.029 1.00 78.88 113 ARG A C 1
ATOM 859 O O . ARG A 1 113 ? 7.053 20.803 1.622 1.00 78.88 113 ARG A O 1
ATOM 866 N N . GLU A 1 114 ? 8.154 18.923 2.176 1.00 77.44 114 GLU A N 1
ATOM 867 C CA . GLU A 1 114 ? 9.514 19.335 1.840 1.00 77.44 114 GLU A CA 1
ATOM 868 C C . GLU A 1 114 ? 9.729 19.515 0.334 1.00 77.44 114 GLU A C 1
ATOM 870 O O . GLU A 1 114 ? 10.522 20.368 -0.061 1.00 77.44 114 GLU A O 1
ATOM 875 N N . THR A 1 115 ? 8.960 18.824 -0.516 1.00 77.81 115 THR A N 1
ATOM 876 C CA . THR A 1 115 ? 8.979 19.033 -1.975 1.00 77.81 115 THR A CA 1
ATOM 877 C C . THR A 1 115 ? 8.067 20.182 -2.425 1.00 77.81 115 THR A C 1
ATOM 879 O O . THR A 1 115 ? 7.873 20.401 -3.621 1.00 77.81 115 THR A O 1
ATOM 882 N N . GLY A 1 116 ? 7.485 20.932 -1.480 1.00 82.44 116 GLY A N 1
ATOM 883 C CA . GLY A 1 116 ? 6.597 22.065 -1.745 1.00 82.44 116 GLY A CA 1
ATOM 884 C C . GLY A 1 116 ? 5.135 21.686 -1.996 1.00 82.44 116 GLY A C 1
ATOM 885 O O . GLY A 1 116 ? 4.311 22.572 -2.239 1.00 82.44 116 GLY A O 1
ATOM 886 N N . LEU A 1 117 ? 4.781 20.401 -1.901 1.00 83.56 117 LEU A N 1
ATOM 887 C CA . LEU A 1 117 ? 3.401 19.944 -2.029 1.00 83.56 117 LEU A CA 1
ATOM 888 C C . LEU A 1 117 ? 2.634 20.235 -0.732 1.00 83.56 117 LEU A C 1
ATOM 890 O O . LEU A 1 117 ? 3.063 19.913 0.371 1.00 83.56 117 LEU A O 1
ATOM 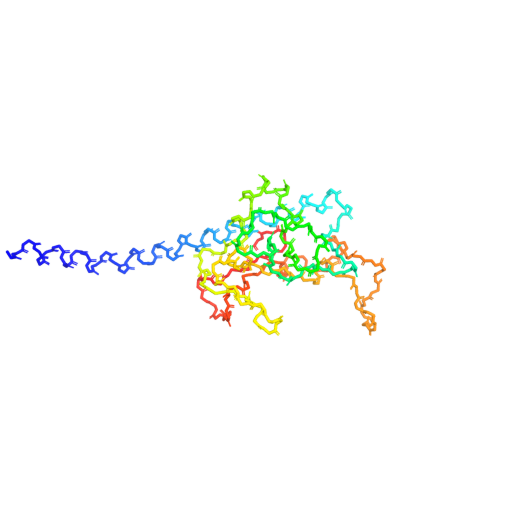894 N N . ARG A 1 118 ? 1.480 20.897 -0.849 1.00 87.88 118 ARG A N 1
ATOM 895 C CA . ARG A 1 118 ? 0.624 21.256 0.295 1.00 87.88 118 ARG A CA 1
ATOM 896 C C . ARG A 1 118 ? -0.806 20.802 0.050 1.00 87.88 118 ARG A C 1
ATOM 898 O O . ARG A 1 118 ? -1.703 21.618 -0.160 1.00 87.88 118 ARG A O 1
ATOM 905 N N . TYR A 1 119 ? -0.999 19.488 0.033 1.00 89.31 119 TYR A N 1
ATOM 906 C CA . TYR A 1 119 ? -2.316 18.866 -0.089 1.00 89.31 119 TYR A CA 1
ATOM 907 C C . TYR A 1 119 ? -2.888 18.464 1.280 1.00 89.31 119 TYR A C 1
ATOM 909 O O . TYR A 1 119 ? -2.128 18.363 2.244 1.00 89.31 119 TYR A O 1
ATOM 917 N N . PRO A 1 120 ? -4.218 18.279 1.392 1.00 88.38 120 PRO A N 1
ATOM 918 C CA . PRO A 1 120 ? -4.843 17.773 2.614 1.00 88.38 120 PRO A CA 1
ATOM 919 C C . PRO A 1 120 ? -4.337 16.369 2.965 1.00 88.38 120 PRO A C 1
ATOM 921 O O . PRO A 1 120 ? -4.049 15.585 2.061 1.00 88.38 120 PRO A O 1
ATOM 924 N N . ALA A 1 121 ? -4.282 16.026 4.254 1.00 84.38 121 ALA A N 1
ATOM 925 C CA . ALA A 1 121 ? -3.821 14.714 4.719 1.00 84.38 121 ALA A CA 1
ATOM 926 C C . ALA A 1 121 ? -4.616 13.562 4.074 1.00 84.38 121 ALA A C 1
ATOM 928 O O . ALA A 1 121 ? -4.057 12.533 3.701 1.00 84.38 121 ALA A O 1
ATOM 929 N N . GLU A 1 122 ? -5.919 13.764 3.852 1.00 86.69 122 GLU A N 1
ATOM 930 C CA . GLU A 1 122 ? -6.839 12.782 3.272 1.00 86.69 122 GLU A CA 1
ATOM 931 C C . GLU A 1 122 ? -6.451 12.341 1.861 1.00 86.69 122 GLU A C 1
ATOM 933 O O . GLU A 1 122 ? -6.782 11.227 1.451 1.00 86.69 122 GLU A O 1
ATOM 938 N N . PHE A 1 123 ? -5.755 13.204 1.121 1.00 89.25 123 PHE A N 1
ATOM 939 C CA . PHE A 1 123 ? -5.246 12.886 -0.207 1.00 89.25 123 PHE A CA 1
ATOM 940 C C . PHE A 1 123 ? -4.213 11.756 -0.155 1.00 89.25 123 PHE A C 1
ATOM 942 O O . PHE A 1 123 ? -4.204 10.878 -1.018 1.00 89.25 123 PHE A O 1
ATOM 949 N N . TRP A 1 124 ? -3.389 11.759 0.889 1.00 87.38 124 TRP A N 1
ATOM 950 C CA . TRP A 1 124 ? -2.276 10.839 1.059 1.00 87.38 124 TRP A CA 1
ATOM 951 C C . TRP A 1 124 ? -2.675 9.549 1.782 1.00 87.38 124 TRP A C 1
ATOM 953 O O . TRP A 1 124 ? -2.003 8.538 1.634 1.00 87.38 124 TRP A O 1
ATOM 963 N N . LEU A 1 125 ? -3.810 9.520 2.494 1.00 88.44 125 LEU A N 1
ATOM 964 C CA . LEU A 1 125 ? -4.269 8.348 3.263 1.00 88.44 125 LEU A CA 1
ATOM 965 C C . LEU A 1 125 ? -4.505 7.069 2.441 1.00 88.44 125 LEU A C 1
ATOM 967 O O . LEU A 1 125 ? -4.717 6.014 3.022 1.00 88.44 125 LEU A O 1
ATOM 971 N N . TYR A 1 126 ? -4.530 7.128 1.110 1.00 89.19 126 TYR A N 1
ATOM 972 C CA . TYR A 1 126 ? -4.559 5.919 0.275 1.00 89.19 126 TYR A CA 1
ATOM 973 C C . TYR A 1 126 ? -3.169 5.341 -0.005 1.00 89.19 126 TYR A C 1
ATOM 975 O O . TYR A 1 126 ? -3.060 4.303 -0.642 1.00 89.19 126 TYR A O 1
ATOM 983 N N . SER A 1 127 ? -2.123 6.014 0.455 1.00 89.81 127 SER A N 1
ATOM 984 C CA . SER A 1 127 ? -0.716 5.646 0.333 1.00 89.81 127 SER A CA 1
ATOM 985 C C . SER A 1 127 ? -0.153 5.344 1.722 1.00 89.81 127 SER A C 1
ATOM 987 O O . SER A 1 127 ? 0.913 5.827 2.091 1.00 89.81 127 SER A O 1
ATOM 989 N N . SER A 1 128 ? -0.921 4.610 2.535 1.00 88.81 128 SER A N 1
ATOM 990 C CA . SER A 1 128 ? -0.567 4.350 3.932 1.00 88.81 128 SER A CA 1
ATOM 991 C C . SER A 1 128 ? 0.489 3.279 4.104 1.00 88.81 128 SER A C 1
ATOM 993 O O . SER A 1 128 ? 1.091 3.244 5.163 1.00 88.81 128 SER A O 1
ATOM 995 N N . TYR A 1 129 ? 0.713 2.418 3.114 1.00 87.94 129 TYR A N 1
ATOM 996 C CA . TYR A 1 129 ? 1.706 1.354 3.225 1.00 87.94 129 TYR A CA 1
ATOM 997 C C . TYR A 1 129 ? 2.985 1.684 2.449 1.00 87.94 129 TYR A C 1
ATOM 999 O O . TYR A 1 129 ? 2.950 2.114 1.293 1.00 87.94 129 TYR A O 1
ATOM 1007 N N . GLY A 1 130 ? 4.128 1.427 3.065 1.00 85.38 130 GLY A N 1
ATOM 1008 C CA . GLY A 1 130 ? 5.433 1.398 2.428 1.00 85.38 130 GLY A CA 1
ATOM 1009 C C . GLY A 1 130 ? 5.745 0.000 1.910 1.00 85.38 130 GLY A C 1
ATOM 1010 O O . GLY A 1 130 ? 5.312 -1.001 2.480 1.00 85.38 130 GLY A O 1
ATOM 1011 N N . ILE A 1 131 ? 6.515 -0.061 0.832 1.00 85.06 131 ILE A N 1
ATOM 1012 C CA . ILE A 1 131 ? 7.062 -1.301 0.287 1.00 85.06 131 ILE A CA 1
ATOM 1013 C C . ILE A 1 131 ? 8.572 -1.309 0.491 1.00 85.06 131 ILE A C 1
ATOM 1015 O O . ILE A 1 131 ? 9.231 -0.275 0.368 1.00 85.06 131 ILE A O 1
ATOM 1019 N N . ASN A 1 132 ? 9.127 -2.469 0.816 1.00 81.00 132 ASN A N 1
ATOM 1020 C CA . ASN A 1 132 ? 10.559 -2.616 0.981 1.00 81.00 132 ASN A CA 1
ATOM 1021 C C . ASN A 1 132 ? 11.250 -2.602 -0.388 1.00 81.00 132 ASN A C 1
ATOM 1023 O O . ASN A 1 132 ? 11.170 -3.570 -1.144 1.00 81.00 132 ASN A O 1
ATOM 1027 N N . ASP A 1 133 ? 11.968 -1.518 -0.688 1.00 77.31 133 ASP A N 1
ATOM 1028 C CA . ASP A 1 133 ? 12.700 -1.385 -1.950 1.00 77.31 133 ASP A CA 1
ATOM 1029 C C . ASP A 1 133 ? 13.738 -2.506 -2.125 1.00 77.31 133 ASP A C 1
ATOM 1031 O O . ASP A 1 133 ? 13.916 -2.984 -3.235 1.00 77.31 133 ASP A O 1
ATOM 1035 N N . TYR A 1 134 ? 14.329 -3.062 -1.055 1.00 72.69 134 TYR A N 1
ATOM 1036 C CA . TYR A 1 134 ? 15.284 -4.183 -1.162 1.00 72.69 134 TYR A CA 1
ATOM 1037 C C . TYR A 1 134 ? 14.699 -5.468 -1.765 1.00 72.69 134 TYR A C 1
ATOM 1039 O O . TYR A 1 134 ? 15.468 -6.346 -2.182 1.00 72.69 134 TYR A O 1
ATOM 1047 N N . ALA A 1 135 ? 13.373 -5.603 -1.796 1.00 71.25 135 ALA A N 1
ATOM 1048 C CA . ALA A 1 135 ? 12.712 -6.727 -2.443 1.00 71.25 135 ALA A CA 1
ATOM 1049 C C . ALA A 1 135 ? 12.716 -6.611 -3.977 1.00 71.25 135 ALA A C 1
ATOM 1051 O O . ALA A 1 135 ? 12.720 -7.636 -4.651 1.00 71.25 135 ALA A O 1
ATOM 1052 N N . GLY A 1 136 ? 12.746 -5.389 -4.527 1.00 66.19 136 GLY A N 1
ATOM 1053 C CA . GLY A 1 136 ? 12.750 -5.136 -5.975 1.00 66.19 136 GLY A CA 1
ATOM 1054 C C . GLY A 1 136 ? 14.024 -4.477 -6.515 1.00 66.19 136 GLY A C 1
ATOM 1055 O O . GLY A 1 136 ? 14.308 -4.581 -7.710 1.00 66.19 136 GLY A O 1
ATOM 1056 N N . HIS A 1 137 ? 14.810 -3.827 -5.656 1.00 64.31 137 HIS A N 1
ATOM 1057 C CA . HIS A 1 137 ? 15.959 -3.020 -6.043 1.00 64.31 137 HIS A CA 1
ATOM 1058 C C . HIS A 1 137 ? 17.095 -3.881 -6.593 1.00 64.31 137 HIS A C 1
ATOM 1060 O O . HIS A 1 137 ? 17.478 -4.910 -6.020 1.00 64.31 137 HIS A O 1
ATOM 1066 N N . ALA A 1 138 ? 17.661 -3.419 -7.707 1.00 52.47 138 ALA A N 1
ATOM 1067 C CA . ALA A 1 138 ? 18.954 -3.890 -8.166 1.00 52.47 138 ALA A CA 1
ATOM 1068 C C . ALA A 1 138 ? 20.028 -3.496 -7.133 1.00 52.47 138 ALA A C 1
ATOM 1070 O O . ALA A 1 138 ? 19.952 -2.424 -6.552 1.00 52.47 138 ALA A O 1
ATOM 1071 N N . PRO A 1 139 ? 21.050 -4.315 -6.886 1.00 51.91 139 PRO A N 1
ATOM 1072 C CA . PRO A 1 139 ? 22.126 -3.964 -5.966 1.00 51.91 139 PRO A CA 1
ATOM 1073 C C . PRO A 1 139 ? 22.768 -2.594 -6.260 1.00 51.91 139 PRO A C 1
ATOM 1075 O O . PRO A 1 139 ? 23.147 -2.309 -7.398 1.00 51.91 139 PRO A O 1
ATOM 1078 N N . ALA A 1 140 ? 22.934 -1.766 -5.223 1.00 51.00 140 ALA A N 1
ATOM 1079 C CA . ALA A 1 140 ? 23.498 -0.423 -5.349 1.00 51.00 140 ALA A CA 1
ATOM 1080 C C . ALA A 1 140 ? 24.946 -0.461 -5.897 1.00 51.00 140 ALA A C 1
ATOM 1082 O O . ALA A 1 140 ? 25.768 -1.243 -5.395 1.00 51.00 140 ALA A O 1
ATOM 1083 N N . PRO A 1 141 ? 25.317 0.397 -6.875 1.00 44.53 141 PRO A N 1
ATOM 1084 C CA . PRO A 1 141 ? 26.681 0.453 -7.393 1.00 44.53 141 PRO A CA 1
ATOM 1085 C C . PRO A 1 141 ? 27.671 0.790 -6.267 1.00 44.53 141 PRO A C 1
ATOM 1087 O O . PRO A 1 141 ? 27.624 1.877 -5.698 1.00 44.53 141 PRO A O 1
ATOM 1090 N N . GLY A 1 142 ? 28.565 -0.146 -5.934 1.00 49.94 142 GLY A N 1
ATOM 1091 C CA . GLY A 1 142 ? 29.589 0.031 -4.893 1.00 49.94 142 GLY A CA 1
ATOM 1092 C C . GLY A 1 142 ? 29.398 -0.803 -3.622 1.00 49.94 142 GLY A C 1
ATOM 1093 O O . GLY A 1 142 ? 30.295 -0.809 -2.781 1.00 49.94 142 GLY A O 1
ATOM 1094 N N . ASN A 1 143 ? 28.302 -1.559 -3.487 1.00 55.50 143 ASN A N 1
ATOM 1095 C CA . ASN A 1 143 ? 28.165 -2.557 -2.423 1.00 55.50 143 ASN A CA 1
ATOM 1096 C C . ASN A 1 143 ? 28.765 -3.914 -2.870 1.00 55.50 143 ASN A C 1
ATOM 1098 O O . ASN A 1 143 ? 28.195 -4.589 -3.726 1.00 55.50 143 ASN A O 1
ATOM 1102 N N . PRO A 1 144 ? 29.895 -4.380 -2.298 1.00 51.44 144 PRO A N 1
ATOM 1103 C CA . PRO A 1 144 ? 30.558 -5.619 -2.727 1.00 51.44 144 PRO A CA 1
ATOM 1104 C C . PRO A 1 144 ? 29.751 -6.907 -2.465 1.00 51.44 144 PRO A C 1
ATOM 1106 O O . PRO A 1 144 ? 30.144 -7.978 -2.935 1.00 51.44 144 PRO A O 1
ATOM 1109 N N . ARG A 1 145 ? 28.629 -6.828 -1.732 1.00 50.31 145 ARG A N 1
ATOM 1110 C CA . ARG A 1 145 ? 27.714 -7.954 -1.454 1.00 50.31 145 ARG A CA 1
ATOM 1111 C C . ARG A 1 145 ? 26.641 -8.164 -2.525 1.00 50.31 145 ARG A C 1
ATOM 1113 O O . ARG A 1 145 ? 25.855 -9.098 -2.428 1.00 50.31 145 ARG A O 1
ATOM 1120 N N . ASP A 1 146 ? 26.620 -7.314 -3.538 1.00 53.19 146 ASP A N 1
ATOM 1121 C CA . ASP A 1 146 ? 25.408 -6.987 -4.269 1.00 53.19 146 ASP A CA 1
ATOM 1122 C C . ASP A 1 146 ? 25.724 -7.143 -5.780 1.00 53.19 146 ASP A C 1
ATOM 1124 O O . ASP A 1 146 ? 26.112 -6.213 -6.480 1.00 53.19 146 ASP A O 1
ATOM 1128 N N . LYS A 1 147 ? 25.689 -8.402 -6.261 1.00 49.88 147 LYS A N 1
ATOM 1129 C CA . LYS A 1 147 ? 26.241 -8.859 -7.563 1.00 49.88 147 LYS A CA 1
ATOM 1130 C C . LYS A 1 147 ? 25.183 -9.356 -8.567 1.00 49.88 147 LYS A C 1
ATOM 1132 O O . LYS A 1 147 ? 25.349 -10.428 -9.147 1.00 49.88 147 LYS A O 1
ATOM 1137 N N . VAL A 1 148 ? 24.086 -8.631 -8.774 1.00 51.88 148 VAL A N 1
ATOM 1138 C CA . VAL A 1 148 ? 23.030 -9.043 -9.721 1.00 51.88 148 VAL A CA 1
ATOM 1139 C C . VAL A 1 148 ? 22.731 -7.907 -10.706 1.00 51.88 148 VAL A C 1
ATOM 1141 O O . VAL A 1 148 ? 22.341 -6.827 -10.274 1.00 51.88 148 VAL A O 1
ATOM 1144 N N . PRO A 1 149 ? 22.932 -8.097 -12.020 1.00 52.12 149 PRO A N 1
ATOM 1145 C CA . PRO A 1 149 ? 22.646 -7.073 -13.016 1.00 52.12 149 PRO A CA 1
ATOM 1146 C C . PRO A 1 149 ? 21.139 -7.044 -13.309 1.00 52.12 149 PRO A C 1
ATOM 1148 O O . PRO A 1 149 ? 20.656 -7.810 -14.138 1.00 52.12 149 PRO A O 1
ATOM 1151 N N . GLY A 1 150 ? 20.394 -6.179 -12.618 1.00 61.31 150 GLY A N 1
ATOM 1152 C CA . GLY A 1 150 ? 18.972 -5.939 -12.887 1.00 61.31 150 GLY A CA 1
ATOM 1153 C C . GLY A 1 150 ? 18.072 -6.013 -11.650 1.00 61.31 150 GLY A C 1
ATOM 1154 O O . GLY A 1 150 ? 18.575 -6.238 -10.546 1.00 61.31 150 GLY A O 1
ATOM 1155 N N . PRO A 1 151 ? 16.752 -5.803 -11.826 1.00 68.38 151 PRO A N 1
ATOM 1156 C CA . PRO A 1 151 ? 15.772 -5.949 -10.752 1.00 68.38 151 PRO A CA 1
ATOM 1157 C C . PRO A 1 151 ? 15.910 -7.325 -10.102 1.00 68.38 151 PRO A C 1
ATOM 1159 O O . PRO A 1 151 ? 16.066 -8.347 -10.781 1.00 68.38 151 PRO A O 1
ATOM 1162 N N . ARG A 1 152 ? 15.898 -7.346 -8.770 1.00 75.88 152 ARG A N 1
ATOM 1163 C CA . ARG A 1 152 ? 16.058 -8.585 -8.014 1.00 75.88 152 ARG A CA 1
ATOM 1164 C C . ARG A 1 152 ? 14.828 -9.465 -8.230 1.00 75.88 152 ARG A C 1
ATOM 1166 O O . ARG A 1 152 ? 13.697 -9.006 -8.109 1.00 75.88 152 ARG A O 1
ATOM 1173 N N . LYS A 1 153 ? 15.072 -10.740 -8.534 1.00 81.19 153 LYS A N 1
ATOM 1174 C CA . LYS A 1 153 ? 14.021 -11.756 -8.543 1.00 81.19 153 LYS A CA 1
ATOM 1175 C C . LYS A 1 153 ? 13.558 -12.049 -7.123 1.00 81.19 153 LYS A C 1
ATOM 1177 O O . LYS A 1 153 ? 14.406 -12.162 -6.235 1.00 81.19 153 LYS A O 1
ATOM 1182 N N . LEU A 1 154 ? 12.263 -12.244 -6.907 1.00 80.00 154 LEU A N 1
ATOM 1183 C CA . LEU A 1 154 ? 11.742 -12.577 -5.579 1.00 80.00 154 LEU A CA 1
ATOM 1184 C C . LEU A 1 154 ? 12.264 -13.932 -5.093 1.00 80.00 154 LEU A C 1
ATOM 1186 O O . LEU A 1 154 ? 12.621 -14.064 -3.924 1.00 80.00 154 LEU A O 1
ATOM 1190 N N . SER A 1 155 ? 12.449 -14.898 -5.997 1.00 80.75 155 SER A N 1
ATOM 1191 C CA . SER A 1 155 ? 13.131 -16.167 -5.694 1.00 80.75 155 SER A CA 1
ATOM 1192 C C . SER A 1 155 ? 14.592 -16.015 -5.250 1.00 80.75 155 SER A C 1
ATOM 1194 O O . SER A 1 155 ? 15.143 -16.924 -4.631 1.00 80.75 155 SER A O 1
ATOM 1196 N N . ALA A 1 156 ? 15.238 -14.881 -5.543 1.00 78.31 156 ALA A N 1
ATOM 1197 C CA . ALA A 1 156 ? 16.613 -14.592 -5.139 1.00 78.31 156 ALA A CA 1
ATOM 1198 C C . ALA A 1 156 ? 16.705 -13.860 -3.787 1.00 78.31 156 ALA A C 1
ATOM 1200 O O . ALA A 1 156 ? 17.807 -13.525 -3.345 1.00 78.31 156 ALA A O 1
ATOM 1201 N N . VAL A 1 157 ? 15.574 -13.591 -3.125 1.00 75.06 157 VAL A N 1
ATOM 1202 C CA . VAL A 1 157 ? 15.554 -13.006 -1.783 1.00 75.06 157 VAL A CA 1
ATOM 1203 C C . VAL A 1 157 ? 16.091 -14.043 -0.782 1.00 75.06 157 VAL A C 1
ATOM 1205 O O . VAL A 1 157 ? 15.538 -15.135 -0.688 1.00 75.06 157 VAL A O 1
ATOM 1208 N N . PRO A 1 158 ? 17.161 -13.740 -0.019 1.00 66.69 158 PRO A N 1
ATOM 1209 C CA . PRO A 1 158 ? 17.858 -14.738 0.800 1.00 66.69 158 PRO A CA 1
ATOM 1210 C C . PRO A 1 158 ? 17.060 -15.220 2.020 1.00 66.69 158 PRO A C 1
ATOM 1212 O O . PRO A 1 158 ? 17.242 -16.357 2.448 1.00 66.69 158 PRO A O 1
ATOM 1215 N N . SER A 1 159 ? 16.173 -14.379 2.561 1.00 71.94 159 SER A N 1
ATOM 1216 C CA . SER A 1 159 ? 15.330 -14.709 3.718 1.00 71.94 159 SER A CA 1
ATOM 1217 C C . SER A 1 159 ? 13.898 -14.207 3.504 1.00 71.94 159 SER A C 1
ATOM 1219 O O . SER A 1 159 ? 13.503 -13.214 4.116 1.00 71.94 159 SER A O 1
ATOM 1221 N N . PRO A 1 160 ? 13.120 -14.854 2.617 1.00 69.31 160 PRO A N 1
ATOM 1222 C CA . PRO A 1 160 ? 11.783 -14.391 2.254 1.00 69.31 160 PRO A CA 1
ATOM 1223 C C . PRO A 1 160 ? 10.863 -14.295 3.479 1.00 69.31 160 PRO A C 1
ATOM 1225 O O . PRO A 1 160 ? 10.247 -13.265 3.722 1.00 69.31 160 PRO A O 1
ATOM 1228 N N . THR A 1 161 ? 10.870 -15.323 4.325 1.00 71.38 161 THR A N 1
ATOM 1229 C CA . THR A 1 161 ? 9.968 -15.448 5.480 1.00 71.38 161 THR A CA 1
ATOM 1230 C C . THR A 1 161 ? 10.256 -14.484 6.630 1.00 71.38 161 THR A C 1
ATOM 1232 O O . THR A 1 161 ? 9.423 -14.326 7.513 1.00 71.38 161 THR A O 1
ATOM 1235 N N . THR A 1 162 ? 11.426 -13.843 6.656 1.00 74.19 162 THR A N 1
ATOM 1236 C CA . THR A 1 162 ? 11.794 -12.871 7.701 1.00 74.19 162 THR A CA 1
ATOM 1237 C C . THR A 1 162 ? 11.951 -11.458 7.153 1.00 74.19 162 THR A C 1
ATOM 1239 O O . THR A 1 162 ? 12.274 -10.539 7.904 1.00 74.19 162 THR A O 1
ATOM 1242 N N . MET A 1 163 ? 11.788 -11.271 5.843 1.00 75.94 163 MET A N 1
ATOM 1243 C CA . ME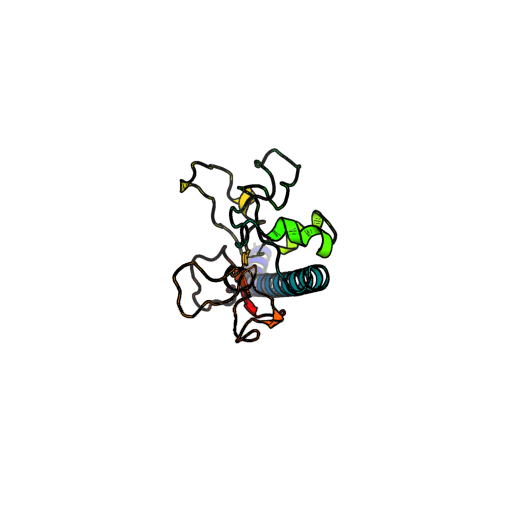T A 1 163 ? 11.868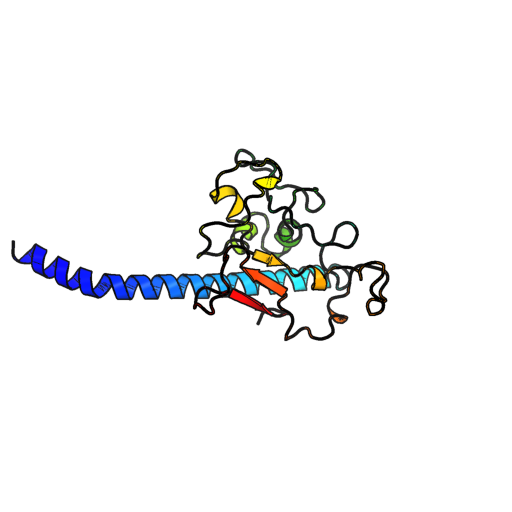 -9.963 5.215 1.00 75.94 163 MET A CA 1
ATOM 1244 C C . MET A 1 163 ? 10.517 -9.268 5.342 1.00 75.94 163 MET A C 1
ATOM 1246 O O . MET A 1 163 ? 9.519 -9.746 4.806 1.00 75.94 163 MET A O 1
ATOM 1250 N N . ILE A 1 164 ? 10.501 -8.121 6.023 1.00 78.38 164 ILE A N 1
ATOM 1251 C CA . ILE A 1 164 ? 9.354 -7.213 5.982 1.00 78.38 164 ILE A CA 1
ATOM 1252 C C . ILE A 1 164 ? 9.242 -6.717 4.548 1.00 78.38 164 ILE A C 1
ATOM 1254 O O . ILE A 1 164 ? 10.174 -6.091 4.036 1.00 78.38 164 ILE A O 1
ATOM 1258 N N . MET A 1 165 ? 8.128 -7.034 3.903 1.00 81.62 165 MET A N 1
ATOM 1259 C CA . MET A 1 165 ? 7.889 -6.689 2.512 1.00 81.62 165 MET A CA 1
ATOM 1260 C C . MET A 1 165 ? 7.027 -5.437 2.386 1.00 81.62 165 MET A C 1
ATOM 1262 O O . MET A 1 165 ? 7.336 -4.534 1.611 1.00 81.62 165 MET A O 1
ATOM 1266 N N . ILE A 1 166 ? 5.959 -5.376 3.175 1.00 85.69 166 ILE A N 1
ATOM 1267 C CA . ILE A 1 166 ? 5.077 -4.218 3.260 1.00 85.69 166 ILE A CA 1
ATOM 1268 C C . ILE A 1 166 ? 4.983 -3.831 4.727 1.00 85.69 166 ILE A C 1
ATOM 1270 O O . ILE A 1 166 ? 4.840 -4.690 5.598 1.00 85.69 166 ILE A O 1
ATOM 1274 N N . GLN A 1 167 ? 5.062 -2.539 4.993 1.00 80.31 167 GLN A N 1
ATOM 1275 C CA . GLN A 1 167 ? 4.937 -1.977 6.327 1.00 80.31 167 GLN A CA 1
ATOM 1276 C C . GLN A 1 167 ? 3.926 -0.838 6.295 1.00 80.31 167 GLN A C 1
ATOM 1278 O O . GLN A 1 167 ? 3.838 -0.119 5.304 1.00 80.31 167 GLN A O 1
ATOM 1283 N N . ASP A 1 168 ? 3.175 -0.642 7.370 1.00 74.50 168 ASP A N 1
ATOM 1284 C CA . ASP A 1 168 ? 2.439 0.606 7.554 1.00 74.50 168 ASP A CA 1
ATOM 1285 C C . ASP A 1 168 ? 3.410 1.799 7.658 1.00 74.50 168 ASP A C 1
ATOM 1287 O O . ASP A 1 168 ? 4.218 1.893 8.579 1.00 74.50 168 ASP A O 1
ATOM 1291 N N . SER A 1 169 ? 3.364 2.702 6.678 1.00 62.22 169 SER A N 1
ATOM 1292 C CA . SER A 1 169 ? 4.161 3.933 6.635 1.00 62.22 169 SER A CA 1
ATOM 1293 C C . SER A 1 169 ? 3.431 5.135 7.245 1.00 62.22 169 SER A C 1
ATOM 1295 O O . SER A 1 169 ? 3.981 6.235 7.274 1.00 62.22 169 SER A O 1
ATOM 1297 N N . ALA A 1 170 ? 2.185 4.964 7.703 1.00 54.88 170 ALA A N 1
ATOM 1298 C CA . ALA A 1 170 ? 1.401 5.999 8.377 1.00 54.88 170 ALA A CA 1
ATOM 1299 C C . ALA A 1 170 ? 1.754 6.154 9.864 1.00 54.88 170 ALA A C 1
ATOM 1301 O O . ALA A 1 170 ? 1.399 7.153 10.496 1.00 54.88 170 ALA A O 1
ATOM 1302 N N . GLU A 1 171 ? 2.430 5.166 10.440 1.00 48.31 171 GLU A N 1
ATOM 1303 C CA . GLU A 1 171 ? 2.713 5.119 11.864 1.00 48.31 171 GLU A CA 1
ATOM 1304 C C . GLU A 1 171 ? 4.153 5.572 12.142 1.00 48.31 171 GLU A C 1
ATOM 1306 O O . GLU A 1 171 ? 5.130 4.911 11.806 1.00 48.31 171 GLU A O 1
ATOM 1311 N N . GLN A 1 172 ? 4.306 6.753 12.755 1.00 37.00 172 GLN A N 1
ATOM 1312 C CA . GLN A 1 172 ? 5.620 7.311 13.125 1.00 37.00 172 GLN A CA 1
ATOM 1313 C C . GLN A 1 172 ? 6.305 6.552 14.278 1.00 37.00 172 GLN A C 1
ATOM 1315 O O . GLN A 1 172 ? 7.423 6.895 14.669 1.00 37.00 172 GLN A O 1
ATOM 1320 N N . LYS A 1 173 ? 5.642 5.549 14.856 1.00 38.12 173 LYS A N 1
ATOM 1321 C CA . LYS A 1 173 ? 6.121 4.774 15.995 1.00 38.12 173 LYS A CA 1
ATOM 1322 C C . LYS A 1 173 ? 5.805 3.302 15.763 1.00 38.12 173 LYS A C 1
ATOM 1324 O O . LYS A 1 173 ? 4.676 2.908 15.971 1.00 38.12 173 LYS A O 1
ATOM 1329 N N . MET A 1 174 ? 6.824 2.509 15.435 1.00 48.22 174 MET A N 1
ATOM 1330 C CA . MET A 1 174 ? 6.784 1.080 15.752 1.00 48.22 174 MET A CA 1
ATOM 1331 C C . MET A 1 174 ? 6.967 0.940 17.262 1.00 48.22 174 MET A C 1
ATOM 1333 O O . MET A 1 174 ? 8.097 0.812 17.742 1.00 48.22 174 MET A O 1
ATOM 1337 N N . ASP A 1 175 ? 5.893 1.119 18.026 1.00 50.56 175 ASP A N 1
ATOM 1338 C CA . ASP A 1 175 ? 5.936 1.062 19.489 1.00 50.56 175 ASP A CA 1
ATOM 1339 C C . ASP A 1 175 ? 5.525 -0.301 20.063 1.00 50.56 175 ASP A C 1
ATOM 1341 O O . ASP A 1 175 ? 5.529 -0.484 21.283 1.00 50.56 175 ASP A O 1
ATOM 1345 N N . GLY A 1 176 ? 5.279 -1.284 19.193 1.00 45.00 176 GLY A N 1
ATOM 1346 C CA . GLY A 1 176 ? 4.811 -2.614 19.562 1.00 45.00 176 GLY A CA 1
ATOM 1347 C C . GLY A 1 176 ? 3.328 -2.627 19.935 1.00 45.00 176 GLY A C 1
ATOM 1348 O O . GLY A 1 176 ? 2.881 -3.568 20.601 1.00 45.00 176 GLY A O 1
ATOM 1349 N N . GLY A 1 177 ? 2.587 -1.579 19.566 1.00 48.62 177 GLY A N 1
ATOM 1350 C CA . GLY A 1 177 ? 1.144 -1.479 19.710 1.00 48.62 177 GLY A CA 1
ATOM 1351 C C . GLY A 1 177 ? 0.400 -2.503 18.852 1.00 48.62 177 GLY A C 1
ATOM 1352 O O . GLY A 1 177 ? 0.935 -3.110 17.929 1.00 48.62 177 GLY A O 1
ATOM 1353 N N . SER A 1 178 ? -0.874 -2.745 19.170 1.00 50.50 178 SER A N 1
ATOM 1354 C CA . SER A 1 178 ? -1.725 -3.663 18.388 1.00 50.50 178 SER A CA 1
ATOM 1355 C C . SER A 1 178 ? -2.149 -3.107 17.018 1.00 50.50 178 SER A C 1
ATOM 1357 O O . SER A 1 178 ? -2.860 -3.782 16.273 1.00 50.50 178 SER A O 1
ATOM 1359 N N . ASP A 1 179 ? -1.801 -1.855 16.745 1.00 52.72 179 ASP A N 1
ATOM 1360 C CA . ASP A 1 179 ? -1.994 -1.105 15.508 1.00 52.72 179 ASP A CA 1
ATOM 1361 C C . ASP A 1 179 ? -0.821 -1.225 14.528 1.00 52.72 179 ASP A C 1
ATOM 1363 O O . ASP A 1 179 ? -1.075 -1.131 13.322 1.00 52.72 179 ASP A O 1
ATOM 1367 N N . ASP A 1 180 ? 0.378 -1.575 15.011 1.00 56.78 180 ASP A N 1
ATOM 1368 C CA . ASP A 1 180 ? 1.538 -1.869 14.171 1.00 56.78 180 ASP A CA 1
ATOM 1369 C C . ASP A 1 180 ? 1.215 -3.039 13.232 1.00 56.78 180 ASP A C 1
ATOM 1371 O O . ASP A 1 180 ? 0.943 -4.168 13.661 1.00 56.78 180 ASP A O 1
ATOM 1375 N N . THR A 1 181 ? 1.262 -2.792 11.921 1.00 58.19 181 THR A N 1
ATOM 1376 C CA . THR A 1 181 ? 1.051 -3.849 10.926 1.00 58.19 181 THR A CA 1
ATOM 1377 C C . THR A 1 181 ? 2.199 -3.944 9.931 1.00 58.19 181 THR A C 1
ATOM 1379 O O . THR A 1 181 ? 2.520 -3.014 9.190 1.00 58.19 181 THR A O 1
ATOM 1382 N N . ILE A 1 182 ? 2.811 -5.127 9.923 1.00 62.03 182 ILE A N 1
ATOM 1383 C CA . ILE A 1 182 ? 3.857 -5.548 8.997 1.00 62.03 182 ILE A CA 1
ATOM 1384 C C . ILE A 1 182 ? 3.369 -6.788 8.259 1.00 62.03 182 ILE A C 1
ATOM 1386 O O . ILE A 1 182 ? 2.611 -7.581 8.815 1.00 62.03 182 ILE A O 1
ATOM 1390 N N . ALA A 1 183 ? 3.801 -6.953 7.017 1.00 63.19 183 ALA A N 1
ATOM 1391 C CA . ALA A 1 183 ? 3.659 -8.209 6.300 1.00 63.19 183 ALA A CA 1
ATOM 1392 C C . ALA A 1 183 ? 5.024 -8.723 5.877 1.00 63.19 183 ALA A C 1
ATOM 1394 O O . ALA A 1 183 ? 5.811 -8.007 5.244 1.00 63.19 183 ALA A O 1
ATOM 1395 N N . PHE A 1 184 ? 5.271 -9.984 6.210 1.00 62.25 184 PHE A N 1
ATOM 1396 C CA . PHE A 1 184 ? 6.390 -10.747 5.692 1.00 62.25 184 PHE A CA 1
ATOM 1397 C C . PHE A 1 184 ? 6.031 -11.341 4.336 1.00 62.25 184 PHE A C 1
ATOM 1399 O O . PHE A 1 184 ? 4.863 -11.540 4.003 1.00 62.25 184 PHE A O 1
ATOM 1406 N N . TRP A 1 185 ? 7.038 -11.634 3.522 1.00 52.47 185 TRP A N 1
ATOM 1407 C CA . TRP A 1 185 ? 6.812 -12.322 2.257 1.00 52.47 185 TRP A CA 1
ATOM 1408 C C . TRP A 1 185 ? 6.498 -13.817 2.481 1.00 52.47 185 TRP A C 1
ATOM 1410 O O . TRP A 1 185 ? 7.228 -14.466 3.238 1.00 52.47 185 TRP A O 1
ATOM 1420 N N . PRO A 1 186 ? 5.493 -14.413 1.799 1.00 49.12 186 PRO A N 1
ATOM 1421 C CA . PRO A 1 186 ? 4.593 -13.845 0.778 1.00 49.12 186 PRO A CA 1
ATOM 1422 C C . PRO A 1 186 ? 3.236 -13.316 1.302 1.00 49.12 186 PRO A C 1
ATOM 1424 O O . PRO A 1 186 ? 2.342 -13.030 0.506 1.00 49.12 186 PRO A O 1
ATOM 1427 N N . GLY A 1 187 ? 3.046 -13.172 2.614 1.00 53.00 187 GLY A N 1
ATOM 1428 C CA . GLY A 1 187 ? 1.825 -12.585 3.186 1.00 53.00 187 GLY A CA 1
ATOM 1429 C C . GLY A 1 187 ? 1.501 -13.004 4.623 1.00 53.00 187 GLY A C 1
ATOM 1430 O O . GLY A 1 187 ? 0.317 -13.019 4.975 1.00 53.00 187 GLY A O 1
ATOM 1431 N N . ASP A 1 188 ? 2.512 -13.370 5.416 1.00 46.34 188 ASP A N 1
ATOM 1432 C CA . ASP A 1 188 ? 2.351 -13.748 6.829 1.00 46.34 188 ASP A CA 1
ATOM 1433 C C . ASP A 1 188 ? 2.495 -12.546 7.770 1.00 46.34 188 ASP A C 1
ATOM 1435 O O . ASP A 1 188 ? 3.354 -11.669 7.499 1.00 46.34 188 ASP A O 1
#

Radius of gyration: 19.85 Å; Cα contacts (8 Å, |Δi|>4): 299; chains: 1; bounding box: 65×38×52 Å

Foldseek 3Di:
DVVVVVVVVVCVVVVVVVVVVVLVVLLVLLLVLLQLVLVLQVVVCVVVVQAADDAPQWQACQQAQAPAPVDPDGDDRNDNNDHSCNVSQVVQVHPVSLQSQARPPFPAADQPVVVVHDHDRVRRRSNQKDFDRVQFGQFDPPDPVGDDPGTDGNVNPPCQQPDFGMWGRRDPDPPVDSSGDTAGPSRD

Sequence (188 aa):
MVVIAIIAILAGLLLPALAKAKEQARAIKSLANLKQLGLALTMYADDQNDVLYHVGGSIPNNGQWTSNPRTTFTLPPDHALAYWGIAYIPYLGGIGGRQVFRCPSAKTVDEWRETGLRYPAEFWLYSSYGINDYAGHAPAPGNPRDKVPGPRKLSAVPSPTTMIMIQDSAEQKMDGGSDDTIAFWPGD

Secondary structure (DSSP, 8-state):
-HHHHHHHHHHHHHHHHHHHHHHHHHHHHHHHHHHHHHHHHHHHHHHTTTB---BTTB--B--BSBSSTT--PBPPTTSTTBBGGGGGGGGGTSGGGGGGGS-TT-S-----GGGT----HHHHTT--EEE-GGGTPPPPTT-TT---SSSPBGGG-S-GGGSEEEEESS-S---S-TT--EEETTT-